Protein AF-0000000084525336 (afdb_homodimer)

pLDDT: mean 86.74, std 21.12, range [26.44, 98.94]

Organism: NCBI:txid1123501

Structure (mmCIF, N/CA/C/O backbone):
data_AF-0000000084525336-model_v1
#
loop_
_entity.id
_entity.type
_entity.pdbx_description
1 polymer 'Ribosomal silencing factor RsfS'
#
loop_
_atom_site.group_PDB
_atom_site.id
_atom_site.type_symbol
_atom_site.label_atom_id
_atom_site.label_alt_id
_atom_site.label_comp_id
_atom_site.label_asym_id
_atom_site.label_entity_id
_atom_site.label_seq_id
_atom_site.pdbx_PDB_ins_code
_atom_site.Cartn_x
_atom_site.Cartn_y
_atom_site.Cartn_z
_atom_site.occupancy
_atom_site.B_iso_or_equiv
_atom_site.auth_seq_id
_atom_site.auth_comp_id
_atom_site.auth_asym_id
_atom_site.auth_atom_id
_atom_site.pdbx_PDB_model_num
ATOM 1 N N . MET A 1 1 ? -24.375 -24.25 -10.594 1 32.41 1 MET A N 1
ATOM 2 C CA . MET A 1 1 ? -23.969 -23.406 -9.477 1 32.41 1 MET A CA 1
ATOM 3 C C . MET A 1 1 ? -22.453 -23.281 -9.391 1 32.41 1 MET A C 1
ATOM 5 O O . MET A 1 1 ? -21.766 -24.25 -9.055 1 32.41 1 MET A O 1
ATOM 9 N N . THR A 1 2 ? -21.875 -22.734 -10.32 1 38.91 2 THR A N 1
ATOM 10 C CA . THR A 1 2 ? -20.422 -22.812 -10.438 1 38.91 2 THR A CA 1
ATOM 11 C C . THR A 1 2 ? -19.766 -22.469 -9.109 1 38.91 2 THR A C 1
ATOM 13 O O . THR A 1 2 ? -19.953 -21.375 -8.57 1 38.91 2 THR A O 1
ATOM 16 N N . SER A 1 3 ? -19.703 -23.438 -8.289 1 44.72 3 SER A N 1
ATOM 17 C CA . SER A 1 3 ? -19.125 -23.359 -6.949 1 44.72 3 SER A CA 1
ATOM 18 C C . SER A 1 3 ? -17.766 -22.688 -6.965 1 44.72 3 SER A C 1
ATOM 20 O O . SER A 1 3 ? -16.812 -23.188 -7.586 1 44.72 3 SER A O 1
ATOM 22 N N . ARG A 1 4 ? -17.781 -21.469 -7.27 1 50.56 4 ARG A N 1
ATOM 23 C CA . ARG A 1 4 ? -16.469 -20.797 -7.215 1 50.56 4 ARG A CA 1
ATOM 24 C C . ARG A 1 4 ? -15.688 -21.234 -5.984 1 50.56 4 ARG A C 1
ATOM 26 O O . ARG A 1 4 ? -16.219 -21.25 -4.871 1 50.56 4 ARG A O 1
ATOM 33 N N . ALA A 1 5 ? -14.727 -22.203 -6.172 1 54.66 5 ALA A N 1
ATOM 34 C CA . ALA A 1 5 ? -13.875 -22.688 -5.09 1 54.66 5 ALA A CA 1
ATOM 35 C C . ALA A 1 5 ? -13.562 -21.562 -4.098 1 54.66 5 ALA A C 1
ATOM 37 O O . ALA A 1 5 ? -13.312 -20.422 -4.496 1 54.66 5 ALA A O 1
ATOM 38 N N . THR A 1 6 ? -14.102 -21.641 -2.871 1 81.12 6 THR A N 1
ATOM 39 C CA . THR A 1 6 ? -13.914 -20.703 -1.768 1 81.12 6 THR A CA 1
ATOM 40 C C . THR A 1 6 ? -12.508 -20.828 -1.186 1 81.12 6 THR A C 1
ATOM 42 O O . THR A 1 6 ? -11.992 -21.938 -1.046 1 81.12 6 THR A O 1
ATOM 45 N N . TYR A 1 7 ? -11.68 -19.953 -1.387 1 90.5 7 TYR A N 1
ATOM 46 C CA . TYR A 1 7 ? -10.367 -19.922 -0.752 1 90.5 7 TYR A CA 1
ATOM 47 C C . TYR A 1 7 ? -10.359 -19 0.456 1 90.5 7 TYR A C 1
ATOM 49 O O . TYR A 1 7 ? -11.188 -18.094 0.552 1 90.5 7 TYR A O 1
ATOM 57 N N . THR A 1 8 ? -9.461 -19.406 1.384 1 95.19 8 THR A N 1
ATOM 58 C CA . THR A 1 8 ? -9.25 -18.531 2.527 1 95.19 8 THR A CA 1
ATOM 59 C C . THR A 1 8 ? -8.125 -17.531 2.244 1 95.19 8 THR A C 1
ATOM 61 O O . THR A 1 8 ? -7.344 -17.719 1.313 1 95.19 8 THR A O 1
ATOM 64 N N . SER A 1 9 ? -8.086 -16.516 3.002 1 96.81 9 SER A N 1
ATOM 65 C CA . SER A 1 9 ? -7.004 -15.547 2.875 1 96.81 9 SER A CA 1
ATOM 66 C C . SER A 1 9 ? -5.645 -16.203 3.102 1 96.81 9 SER A C 1
ATOM 68 O O . SER A 1 9 ? -4.648 -15.805 2.494 1 96.81 9 SER A O 1
ATOM 70 N N . ASP A 1 10 ? -5.617 -17.234 3.939 1 98 10 ASP A N 1
ATOM 71 C CA . ASP A 1 10 ? -4.367 -17.953 4.184 1 98 10 ASP A CA 1
ATOM 72 C C . ASP A 1 10 ? -3.943 -18.75 2.951 1 98 10 ASP A C 1
ATOM 74 O O . ASP A 1 10 ? -2.752 -18.828 2.641 1 98 10 ASP A O 1
ATOM 78 N N . GLN A 1 11 ? -4.871 -19.359 2.365 1 97.56 11 GLN A N 1
ATOM 79 C CA . GLN A 1 11 ? -4.578 -20.078 1.125 1 97.56 11 GLN A CA 1
ATOM 80 C C . GLN A 1 11 ? -4.066 -19.109 0.051 1 97.56 11 GLN A C 1
ATOM 82 O O . GLN A 1 11 ? -3.111 -19.438 -0.665 1 97.56 11 GLN A O 1
ATOM 87 N N . LEU A 1 12 ? -4.734 -18 -0.043 1 97.44 12 LEU A N 1
ATOM 88 C CA . LEU A 1 12 ? -4.309 -16.969 -0.977 1 97.44 12 LEU A CA 1
ATOM 89 C C . LEU A 1 12 ? -2.889 -16.5 -0.661 1 97.44 12 LEU A C 1
ATOM 91 O O . LEU A 1 12 ? -2.064 -16.359 -1.565 1 97.44 12 LEU A O 1
ATOM 95 N N . LEU A 1 13 ? -2.596 -16.281 0.583 1 98.69 13 LEU A N 1
ATOM 96 C CA . LEU A 1 13 ? -1.263 -15.875 1.019 1 98.69 13 LEU A CA 1
ATOM 97 C C . LEU A 1 13 ? -0.219 -16.906 0.586 1 98.69 13 LEU A C 1
ATOM 99 O O . LEU A 1 13 ? 0.84 -16.531 0.07 1 98.69 13 LEU A O 1
ATOM 103 N N . GLN A 1 14 ? -0.555 -18.172 0.768 1 98.62 14 GLN A N 1
ATOM 104 C CA . GLN A 1 14 ? 0.397 -19.219 0.413 1 98.62 14 GLN A CA 1
ATOM 105 C C . GLN A 1 14 ? 0.704 -19.188 -1.082 1 98.62 14 GLN A C 1
ATOM 107 O O . GLN A 1 14 ? 1.856 -19.359 -1.486 1 98.62 14 GLN A O 1
ATOM 112 N N . ALA A 1 15 ? -0.318 -19 -1.848 1 98.5 15 ALA A N 1
ATOM 113 C CA . ALA A 1 15 ? -0.125 -18.906 -3.293 1 98.5 15 ALA A CA 1
ATOM 114 C C . ALA A 1 15 ? 0.737 -17.703 -3.666 1 98.5 15 ALA A C 1
ATOM 116 O O . ALA A 1 15 ? 1.591 -17.797 -4.551 1 98.5 15 ALA A O 1
ATOM 117 N N . ILE A 1 16 ? 0.516 -16.578 -3.043 1 98.88 16 ILE A N 1
ATOM 118 C CA . ILE A 1 16 ? 1.263 -15.352 -3.297 1 98.88 16 ILE A CA 1
ATOM 119 C C . ILE A 1 16 ? 2.73 -15.555 -2.924 1 98.88 16 ILE A C 1
ATOM 121 O O . ILE A 1 16 ? 3.627 -15.227 -3.705 1 98.88 16 ILE A O 1
ATOM 125 N N . LEU A 1 17 ? 2.986 -16.156 -1.749 1 98.88 17 LEU A N 1
ATOM 126 C CA . LEU A 1 17 ? 4.355 -16.391 -1.304 1 98.88 17 LEU A CA 1
ATOM 127 C C . LEU A 1 17 ? 5.078 -17.359 -2.242 1 98.88 17 LEU A C 1
ATOM 129 O O . LEU A 1 17 ? 6.258 -17.172 -2.543 1 98.88 17 LEU A O 1
ATOM 133 N N . ALA A 1 18 ? 4.344 -18.375 -2.684 1 98.88 18 ALA A N 1
ATOM 134 C CA . ALA A 1 18 ? 4.926 -19.312 -3.633 1 98.88 18 ALA A CA 1
ATOM 135 C C . ALA A 1 18 ? 5.301 -18.625 -4.938 1 98.88 18 ALA A C 1
ATOM 137 O O . ALA A 1 18 ? 6.371 -18.875 -5.496 1 98.88 18 ALA A O 1
ATOM 138 N N . SER A 1 19 ? 4.43 -17.734 -5.434 1 98.88 19 SER A N 1
ATOM 139 C CA . SER A 1 19 ? 4.691 -17 -6.664 1 98.88 19 SER A CA 1
ATOM 140 C C . SER A 1 19 ? 5.918 -16.094 -6.523 1 98.88 19 SER A C 1
ATOM 142 O O . SER A 1 19 ? 6.766 -16.047 -7.414 1 98.88 19 SER A O 1
ATOM 144 N N . LEU A 1 20 ? 6.039 -15.375 -5.422 1 98.94 20 LEU A N 1
ATOM 145 C CA . LEU A 1 20 ? 7.18 -14.5 -5.156 1 98.94 20 LEU A CA 1
ATOM 146 C C . LEU A 1 20 ? 8.477 -15.312 -5.102 1 98.94 20 LEU A C 1
ATOM 148 O O . LEU A 1 20 ? 9.5 -14.883 -5.633 1 98.94 20 LEU A O 1
ATOM 152 N N . ASP A 1 21 ? 8.422 -16.516 -4.488 1 98.81 21 ASP A N 1
ATOM 153 C CA . ASP A 1 21 ? 9.586 -17.391 -4.398 1 98.81 21 ASP A CA 1
ATOM 154 C C . ASP A 1 21 ? 10.016 -17.875 -5.785 1 98.81 21 ASP A C 1
ATOM 156 O O . ASP A 1 21 ? 11.195 -17.844 -6.121 1 98.81 21 ASP A O 1
ATOM 160 N N . ASP A 1 22 ? 9.047 -18.297 -6.535 1 98.69 22 ASP A N 1
ATOM 161 C CA . ASP A 1 22 ? 9.305 -18.766 -7.891 1 98.69 22 ASP A CA 1
ATOM 162 C C . ASP A 1 22 ? 10.031 -17.719 -8.719 1 98.69 22 ASP A C 1
ATOM 164 O O . ASP A 1 22 ? 10.859 -18.047 -9.57 1 98.69 22 ASP A O 1
ATOM 168 N N . ASP A 1 23 ? 9.727 -16.453 -8.469 1 98.69 23 ASP A N 1
ATOM 169 C CA . ASP A 1 23 ? 10.289 -15.375 -9.273 1 98.69 23 ASP A CA 1
ATOM 170 C C . ASP A 1 23 ? 11.469 -14.719 -8.562 1 98.69 23 ASP A C 1
ATOM 172 O O . ASP A 1 23 ? 11.922 -13.641 -8.953 1 98.69 23 ASP A O 1
ATOM 176 N N . LYS A 1 24 ? 11.938 -15.336 -7.438 1 98.75 24 LYS A N 1
ATOM 177 C CA . LYS A 1 24 ? 13.156 -14.992 -6.707 1 98.75 24 LYS A CA 1
ATOM 178 C C . LYS A 1 24 ? 13.062 -13.586 -6.125 1 98.75 24 LYS A C 1
ATOM 180 O O . LYS A 1 24 ? 14.047 -12.844 -6.125 1 98.75 24 LYS A O 1
ATOM 185 N N . ALA A 1 25 ? 11.828 -13.25 -5.746 1 98.88 25 ALA A N 1
ATOM 186 C CA . ALA A 1 25 ? 11.703 -12.008 -4.984 1 98.88 25 ALA A CA 1
ATOM 187 C C . ALA A 1 25 ? 12.539 -12.062 -3.705 1 98.88 25 ALA A C 1
ATOM 189 O O . ALA A 1 25 ? 12.758 -13.141 -3.15 1 98.88 25 ALA A O 1
ATOM 190 N N . GLU A 1 26 ? 13 -10.938 -3.221 1 98.62 26 GLU A N 1
ATOM 191 C CA . GLU A 1 26 ? 13.875 -10.875 -2.057 1 98.62 26 GLU A CA 1
ATOM 192 C C . GLU A 1 26 ? 13.203 -10.141 -0.898 1 98.62 26 GLU A C 1
ATOM 194 O O . GLU A 1 26 ? 12.227 -9.414 -1.098 1 98.62 26 GLU A O 1
ATOM 199 N N . ASP A 1 27 ? 13.734 -10.352 0.32 1 98.44 27 ASP A N 1
ATOM 200 C CA . ASP A 1 27 ? 13.336 -9.648 1.535 1 98.44 27 ASP A CA 1
ATOM 201 C C . ASP A 1 27 ? 11.82 -9.68 1.714 1 98.44 27 ASP A C 1
ATOM 203 O O . ASP A 1 27 ? 11.195 -8.641 1.92 1 98.44 27 ASP A O 1
ATOM 207 N N . VAL A 1 28 ? 11.25 -10.859 1.564 1 98.94 28 VAL A N 1
ATOM 208 C CA . VAL A 1 28 ? 9.797 -11.008 1.636 1 98.94 28 VAL A CA 1
ATOM 209 C C . VAL A 1 28 ? 9.344 -10.961 3.094 1 98.94 28 VAL A C 1
ATOM 211 O O . VAL A 1 28 ? 9.844 -11.719 3.928 1 98.94 28 VAL A O 1
ATOM 214 N N . VAL A 1 29 ? 8.43 -10.047 3.377 1 98.75 29 VAL A N 1
ATOM 215 C CA . VAL A 1 29 ? 7.863 -9.883 4.715 1 98.75 29 VAL A CA 1
ATOM 216 C C . VAL A 1 29 ? 6.344 -10.023 4.652 1 98.75 29 VAL A C 1
ATOM 218 O O . VAL A 1 29 ? 5.703 -9.508 3.736 1 98.75 29 VAL A O 1
ATOM 221 N N . GLN A 1 30 ? 5.789 -10.805 5.52 1 98.69 30 GLN A N 1
ATOM 222 C CA . GLN A 1 30 ? 4.34 -10.883 5.676 1 98.69 30 GLN A CA 1
ATOM 223 C C . GLN A 1 30 ? 3.885 -10.203 6.961 1 98.69 30 GLN A C 1
ATOM 225 O O . GLN A 1 30 ? 4.531 -10.336 8 1 98.69 30 GLN A O 1
ATOM 230 N N . ILE A 1 31 ? 2.92 -9.477 6.895 1 98.69 31 ILE A N 1
ATOM 231 C CA . ILE A 1 31 ? 2.359 -8.742 8.023 1 98.69 31 ILE A CA 1
ATOM 232 C C . ILE A 1 31 ? 0.921 -9.188 8.266 1 98.69 31 ILE A C 1
ATOM 234 O O . ILE A 1 31 ? 0.086 -9.141 7.363 1 98.69 31 ILE A O 1
ATOM 238 N N . ASP A 1 32 ? 0.612 -9.625 9.477 1 98.69 32 ASP A N 1
ATOM 239 C CA . ASP A 1 32 ? -0.735 -10.016 9.883 1 98.69 32 ASP A CA 1
ATOM 240 C C . ASP A 1 32 ? -1.572 -8.797 10.266 1 98.69 32 ASP A C 1
ATOM 242 O O . ASP A 1 32 ? -1.233 -8.07 11.203 1 98.69 32 ASP A O 1
ATOM 246 N N . LEU A 1 33 ? -2.658 -8.578 9.508 1 98.56 33 LEU A N 1
ATOM 247 C CA . LEU A 1 33 ? -3.498 -7.414 9.742 1 98.56 33 LEU A CA 1
ATOM 248 C C . LEU A 1 33 ? -4.789 -7.805 10.453 1 98.56 33 LEU A C 1
ATOM 250 O O . LEU A 1 33 ? -5.57 -6.938 10.852 1 98.56 33 LEU A O 1
ATOM 254 N N . ARG A 1 34 ? -5.047 -9.055 10.578 1 97.94 34 ARG A N 1
ATOM 255 C CA . ARG A 1 34 ? -6.289 -9.523 11.18 1 97.94 34 ARG A CA 1
ATOM 256 C C . ARG A 1 34 ? -6.469 -8.945 12.578 1 97.94 34 ARG A C 1
ATOM 258 O O . ARG A 1 34 ? -5.543 -8.984 13.398 1 97.94 34 ARG A O 1
ATOM 265 N N . GLY A 1 35 ? -7.625 -8.461 12.82 1 97 35 GLY A N 1
ATOM 266 C CA . GLY A 1 35 ? -7.922 -7.875 14.125 1 97 35 GLY A CA 1
ATOM 267 C C . GLY A 1 35 ? -7.316 -6.496 14.312 1 97 35 GLY A C 1
ATOM 268 O O . GLY A 1 35 ? -7.539 -5.848 15.336 1 97 35 GLY A O 1
ATOM 269 N N . ARG A 1 36 ? -6.504 -5.953 13.352 1 97.5 36 ARG A N 1
ATOM 270 C CA . ARG A 1 36 ? -5.828 -4.664 13.461 1 97.5 36 ARG A CA 1
ATOM 271 C C . ARG A 1 36 ? -6.426 -3.65 12.484 1 97.5 36 ARG A C 1
ATOM 273 O O . ARG A 1 36 ? -6.523 -2.463 12.797 1 97.5 36 ARG A O 1
ATOM 280 N N . SER A 1 37 ? -6.773 -4.094 11.344 1 97.5 37 SER A N 1
ATOM 281 C CA . SER A 1 37 ? -7.316 -3.24 10.289 1 97.5 37 SER A CA 1
ATOM 282 C C . SER A 1 37 ? -8.289 -4.012 9.398 1 97.5 37 SER A C 1
ATOM 284 O O . SER A 1 37 ? -8.133 -5.219 9.203 1 97.5 37 SER A O 1
ATOM 286 N N . ASP A 1 38 ? -9.203 -3.312 8.844 1 96.62 38 ASP A N 1
ATOM 287 C CA . ASP A 1 38 ? -10.156 -3.916 7.918 1 96.62 38 ASP A CA 1
ATOM 288 C C . ASP A 1 38 ? -9.617 -3.908 6.488 1 96.62 38 ASP A C 1
ATOM 290 O O . ASP A 1 38 ? -10.32 -4.273 5.547 1 96.62 38 ASP A O 1
ATOM 294 N N . MET A 1 39 ? -8.398 -3.498 6.238 1 97.12 39 MET A N 1
ATOM 295 C CA . MET A 1 39 ? -7.82 -3.355 4.906 1 97.12 39 MET A CA 1
ATOM 296 C C . MET A 1 39 ? -7.664 -4.715 4.23 1 97.12 39 MET A C 1
ATOM 298 O O . MET A 1 39 ? -7.77 -4.82 3.01 1 97.12 39 MET A O 1
ATOM 302 N N . GLY A 1 40 ? -7.5 -5.711 4.898 1 97.06 40 GLY A N 1
ATOM 303 C CA . GLY A 1 40 ? -7.273 -7.09 4.496 1 97.06 40 GLY A CA 1
ATOM 304 C C . GLY A 1 40 ? -6.715 -7.953 5.609 1 97.06 40 GLY A C 1
ATOM 305 O O . GLY A 1 40 ? -6.488 -7.469 6.723 1 97.06 40 GLY A O 1
ATOM 306 N N . ASP A 1 41 ? -6.508 -9.18 5.312 1 98.25 41 ASP A N 1
ATOM 307 C CA . ASP A 1 41 ? -6.016 -10.102 6.336 1 98.25 41 ASP A CA 1
ATOM 308 C C . ASP A 1 41 ? -4.492 -10.102 6.391 1 98.25 41 ASP A C 1
ATOM 310 O O . ASP A 1 41 ? -3.902 -10.312 7.453 1 98.25 41 ASP A O 1
ATOM 314 N N . TRP A 1 42 ? -3.859 -9.867 5.219 1 98.75 42 TRP A N 1
ATOM 315 C CA . TRP A 1 42 ? -2.404 -9.938 5.141 1 98.75 42 TRP A CA 1
ATOM 316 C C . TRP A 1 42 ? -1.854 -8.812 4.266 1 98.75 42 TRP A C 1
ATOM 318 O O . TRP A 1 42 ? -2.514 -8.375 3.322 1 98.75 42 TRP A O 1
ATOM 328 N N . MET A 1 43 ? -0.727 -8.383 4.574 1 98.88 43 MET A N 1
ATOM 329 C CA . MET A 1 43 ? 0.104 -7.574 3.684 1 98.88 43 MET A CA 1
ATOM 330 C C . MET A 1 43 ? 1.454 -8.242 3.445 1 98.88 43 MET A C 1
ATOM 332 O O . MET A 1 43 ? 2.055 -8.781 4.375 1 98.88 43 MET A O 1
ATOM 336 N N . VAL A 1 44 ? 1.851 -8.227 2.232 1 98.94 44 VAL A N 1
ATOM 337 C CA . VAL A 1 44 ? 3.137 -8.805 1.85 1 98.94 44 VAL A CA 1
ATOM 338 C C . VAL A 1 44 ? 4.004 -7.73 1.193 1 98.94 44 VAL A C 1
ATOM 340 O O . VAL A 1 44 ? 3.525 -6.953 0.365 1 98.94 44 VAL A O 1
ATOM 343 N N . ILE A 1 45 ? 5.238 -7.621 1.629 1 98.94 45 ILE A N 1
ATOM 344 C CA . ILE A 1 45 ? 6.207 -6.707 1.03 1 98.94 45 ILE A CA 1
ATOM 345 C C . ILE A 1 45 ? 7.41 -7.496 0.512 1 98.94 45 ILE A C 1
ATOM 347 O O . ILE A 1 45 ? 7.941 -8.359 1.212 1 98.94 45 ILE A O 1
ATOM 351 N N . ALA A 1 46 ? 7.754 -7.242 -0.685 1 98.94 46 ALA A N 1
ATOM 352 C CA . ALA A 1 46 ? 8.891 -7.918 -1.299 1 98.94 46 ALA A CA 1
ATOM 353 C C . ALA A 1 46 ? 9.711 -6.953 -2.154 1 98.94 46 ALA A C 1
ATOM 355 O O . ALA A 1 46 ? 9.234 -5.863 -2.494 1 98.94 46 ALA A O 1
ATOM 356 N N . SER A 1 47 ? 10.898 -7.34 -2.48 1 98.69 47 SER A N 1
ATOM 357 C CA . SER A 1 47 ? 11.742 -6.508 -3.334 1 98.69 47 SER A CA 1
ATOM 358 C C . SER A 1 47 ? 12.211 -7.277 -4.566 1 98.69 47 SER A C 1
ATOM 360 O O . SER A 1 47 ? 12.219 -8.508 -4.566 1 98.69 47 SER A O 1
ATOM 362 N N . GLY A 1 48 ? 12.375 -6.586 -5.602 1 98.5 48 GLY A N 1
ATOM 363 C CA . GLY A 1 48 ? 13.055 -7.059 -6.801 1 98.5 48 GLY A CA 1
ATOM 364 C C . GLY A 1 48 ? 14.336 -6.305 -7.102 1 98.5 48 GLY A C 1
ATOM 365 O O . GLY A 1 48 ? 14.547 -5.199 -6.59 1 98.5 48 GLY A O 1
ATOM 366 N N . ARG A 1 49 ? 15.102 -6.797 -8.016 1 97.38 49 ARG A N 1
ATOM 367 C CA . ARG A 1 49 ? 16.438 -6.25 -8.25 1 97.38 49 ARG A CA 1
ATOM 368 C C . ARG A 1 49 ? 16.469 -5.391 -9.508 1 97.38 49 ARG A C 1
ATOM 370 O O . ARG A 1 49 ? 17.453 -4.699 -9.766 1 97.38 49 ARG A O 1
ATOM 377 N N . SER A 1 50 ? 15.484 -5.508 -10.312 1 98 50 SER A N 1
ATOM 378 C CA . SER A 1 50 ? 15.406 -4.738 -11.555 1 98 50 SER A CA 1
ATOM 379 C C . SER A 1 50 ? 13.961 -4.43 -11.922 1 98 50 SER A C 1
ATOM 381 O O . SER A 1 50 ? 13.039 -5.117 -11.469 1 98 50 SER A O 1
ATOM 383 N N . THR A 1 51 ? 13.828 -3.385 -12.758 1 97.62 51 THR A N 1
ATOM 384 C CA . THR A 1 51 ? 12.508 -3.021 -13.266 1 97.62 51 THR A CA 1
ATOM 385 C C . THR A 1 51 ? 11.852 -4.207 -13.977 1 97.62 51 THR A C 1
ATOM 387 O O . THR A 1 51 ? 10.672 -4.48 -13.773 1 97.62 51 THR A O 1
ATOM 390 N N . ARG A 1 52 ? 12.656 -4.844 -14.75 1 97.5 52 ARG A N 1
ATOM 391 C CA . ARG A 1 52 ? 12.148 -5.996 -15.484 1 97.5 52 ARG A CA 1
ATOM 392 C C . ARG A 1 52 ? 11.672 -7.09 -14.539 1 97.5 52 ARG A C 1
ATOM 394 O O . ARG A 1 52 ? 10.602 -7.664 -14.734 1 97.5 52 ARG A O 1
ATOM 401 N N . GLN A 1 53 ? 12.477 -7.379 -13.578 1 98.38 53 GLN A N 1
ATOM 402 C CA . GLN A 1 53 ? 12.102 -8.43 -12.641 1 98.38 53 GLN A CA 1
ATOM 403 C C . GLN A 1 53 ? 10.852 -8.055 -11.852 1 98.38 53 GLN A C 1
ATOM 405 O O . GLN A 1 53 ? 9.969 -8.883 -11.641 1 98.38 53 GLN A O 1
ATOM 410 N N . VAL A 1 54 ? 10.758 -6.84 -11.359 1 98.56 54 VAL A N 1
ATOM 411 C CA . VAL A 1 54 ? 9.594 -6.379 -10.609 1 98.56 54 VAL A CA 1
ATOM 412 C C . VAL A 1 54 ? 8.344 -6.504 -11.469 1 98.56 54 VAL A C 1
ATOM 414 O O . VAL A 1 54 ? 7.301 -6.977 -11.008 1 98.56 54 VAL A O 1
ATOM 417 N N . ALA A 1 55 ? 8.438 -6.086 -12.75 1 98.31 55 ALA A N 1
ATOM 418 C CA . ALA A 1 55 ? 7.316 -6.219 -13.68 1 98.31 55 ALA A CA 1
ATOM 419 C C . ALA A 1 55 ? 6.914 -7.68 -13.844 1 98.31 55 ALA A C 1
ATOM 421 O O . ALA A 1 55 ? 5.723 -8.008 -13.82 1 98.31 55 ALA A O 1
ATOM 422 N N . ALA A 1 56 ? 7.875 -8.555 -14.016 1 98.44 56 ALA A N 1
ATOM 423 C CA . ALA A 1 56 ? 7.617 -9.984 -14.195 1 98.44 56 ALA A CA 1
ATOM 424 C C . ALA A 1 56 ? 6.961 -10.578 -12.953 1 98.44 56 ALA A C 1
ATOM 426 O O . ALA A 1 56 ? 6.016 -11.367 -13.062 1 98.44 56 ALA A O 1
ATOM 427 N N . ILE A 1 57 ? 7.484 -10.227 -11.773 1 98.75 57 ILE A N 1
ATOM 428 C CA . ILE A 1 57 ? 6.918 -10.688 -10.516 1 98.75 57 ILE A CA 1
ATOM 429 C C . ILE A 1 57 ? 5.438 -10.32 -10.445 1 98.75 57 ILE A C 1
ATOM 431 O O . ILE A 1 57 ? 4.59 -11.172 -10.172 1 98.75 57 ILE A O 1
ATOM 435 N N . ALA A 1 58 ? 5.164 -9.078 -10.719 1 98.69 58 ALA A N 1
ATOM 436 C CA . ALA A 1 58 ? 3.795 -8.57 -10.633 1 98.69 58 ALA A CA 1
ATOM 437 C C . ALA A 1 58 ? 2.885 -9.289 -11.625 1 98.69 58 ALA A C 1
ATOM 439 O O . ALA A 1 58 ? 1.793 -9.734 -11.273 1 98.69 58 ALA A O 1
ATOM 440 N N . GLU A 1 59 ? 3.297 -9.43 -12.836 1 98.25 59 GLU A N 1
ATOM 441 C CA . GLU A 1 59 ? 2.494 -10.016 -13.906 1 98.25 59 GLU A CA 1
ATOM 442 C C . GLU A 1 59 ? 2.244 -11.5 -13.656 1 98.25 59 GLU A C 1
ATOM 444 O O . GLU A 1 59 ? 1.112 -11.977 -13.781 1 98.25 59 GLU A O 1
ATOM 449 N N . LYS A 1 60 ? 3.254 -12.203 -13.305 1 98.62 60 LYS A N 1
ATOM 450 C CA . LYS A 1 60 ? 3.121 -13.633 -13.062 1 98.62 60 LYS A CA 1
ATOM 451 C C . LYS A 1 60 ? 2.25 -13.906 -11.844 1 98.62 60 LYS A C 1
ATOM 453 O O . LYS A 1 60 ? 1.469 -14.859 -11.828 1 98.62 60 LYS A O 1
ATOM 458 N N . LEU A 1 61 ? 2.449 -13.047 -10.836 1 98.69 61 LEU A N 1
ATOM 459 C CA . LEU A 1 61 ? 1.596 -13.18 -9.664 1 98.69 61 LEU A CA 1
ATOM 460 C C . LEU A 1 61 ? 0.13 -12.984 -10.031 1 98.69 61 LEU A C 1
ATOM 462 O O . LEU A 1 61 ? -0.721 -13.805 -9.68 1 98.69 61 LEU A O 1
ATOM 466 N N . ALA A 1 62 ? -0.151 -11.93 -10.719 1 97.31 62 ALA A N 1
ATOM 467 C CA . ALA A 1 62 ? -1.526 -11.648 -11.125 1 97.31 62 ALA A CA 1
ATOM 468 C C . ALA A 1 62 ? -2.094 -12.797 -11.961 1 97.31 62 ALA A C 1
ATOM 470 O O . ALA A 1 62 ? -3.238 -13.211 -11.758 1 97.31 62 ALA A O 1
ATOM 471 N N . ASP A 1 63 ? -1.312 -13.312 -12.891 1 97.44 63 ASP A N 1
ATOM 472 C CA . ASP A 1 63 ? -1.732 -14.422 -13.742 1 97.44 63 ASP A CA 1
ATOM 473 C C . ASP A 1 63 ? -2.021 -15.672 -12.914 1 97.44 63 ASP A C 1
ATOM 475 O O . ASP A 1 63 ? -3.008 -16.359 -13.156 1 97.44 63 ASP A O 1
ATOM 479 N N . ARG A 1 64 ? -1.21 -15.938 -11.984 1 97.56 64 ARG A N 1
ATOM 480 C CA . ARG A 1 64 ? -1.392 -17.094 -11.109 1 97.56 64 ARG A CA 1
ATOM 481 C C . ARG A 1 64 ? -2.686 -16.984 -10.312 1 97.56 64 ARG A C 1
ATOM 483 O O . ARG A 1 64 ? -3.428 -17.953 -10.18 1 97.56 64 ARG A O 1
ATOM 490 N N . LEU A 1 65 ? -2.908 -15.812 -9.727 1 96.44 65 LEU A N 1
ATOM 491 C CA . LEU A 1 65 ? -4.117 -15.594 -8.938 1 96.44 65 LEU A CA 1
ATOM 492 C C . LEU A 1 65 ? -5.367 -15.789 -9.797 1 96.44 65 LEU A C 1
ATOM 494 O O . LEU A 1 65 ? -6.355 -16.359 -9.336 1 96.44 65 LEU A O 1
ATOM 498 N N . LYS A 1 66 ? -5.316 -15.305 -10.992 1 94.38 66 LYS A N 1
ATOM 499 C CA . LYS A 1 66 ? -6.426 -15.484 -11.93 1 94.38 66 LYS A CA 1
ATOM 500 C C . LYS A 1 66 ? -6.648 -16.969 -12.242 1 94.38 66 LYS A C 1
ATOM 502 O O . LYS A 1 66 ? -7.781 -17.453 -12.211 1 94.38 66 LYS A O 1
ATOM 507 N N . GLN A 1 67 ? -5.602 -17.703 -12.508 1 94.94 67 GLN A N 1
ATOM 508 C CA . GLN A 1 67 ? -5.684 -19.109 -12.914 1 94.94 67 GLN A CA 1
ATOM 509 C C . GLN A 1 67 ? -6.113 -20 -11.75 1 94.94 67 GLN A C 1
ATOM 511 O O . GLN A 1 67 ? -6.957 -20.875 -11.914 1 94.94 67 GLN A O 1
ATOM 516 N N . GLU A 1 68 ? -5.543 -19.672 -10.641 1 94.81 68 GLU A N 1
ATOM 517 C CA . GLU A 1 68 ? -5.734 -20.594 -9.516 1 94.81 68 GLU A CA 1
ATOM 518 C C . GLU A 1 68 ? -6.992 -20.234 -8.727 1 94.81 68 GLU A C 1
ATOM 520 O O . GLU A 1 68 ? -7.637 -21.109 -8.156 1 94.81 68 GLU A O 1
ATOM 525 N N . PHE A 1 69 ? -7.289 -18.938 -8.695 1 93.56 69 PHE A N 1
ATOM 526 C CA . PHE A 1 69 ? -8.367 -18.531 -7.801 1 93.56 69 PHE A CA 1
ATOM 527 C C . PHE A 1 69 ? -9.453 -17.781 -8.57 1 93.56 69 PHE A C 1
ATOM 529 O O . PHE A 1 69 ? -10.461 -17.375 -7.988 1 93.56 69 PHE A O 1
ATOM 536 N N . GLY A 1 70 ? -9.273 -17.594 -9.875 1 91.56 70 GLY A N 1
ATOM 537 C CA . GLY A 1 70 ? -10.211 -16.781 -10.633 1 91.56 70 GLY A CA 1
ATOM 538 C C . GLY A 1 70 ? -10.234 -15.328 -10.188 1 91.56 70 GLY A C 1
ATOM 539 O O . GLY A 1 70 ? -11.234 -14.633 -10.391 1 91.56 70 GLY A O 1
ATOM 540 N N . LEU A 1 71 ? -9.195 -14.875 -9.547 1 93.31 71 LEU A N 1
ATOM 541 C CA . LEU A 1 71 ? -9.125 -13.547 -8.945 1 93.31 71 LEU A CA 1
ATOM 542 C C . LEU A 1 71 ? -8.391 -12.578 -9.852 1 93.31 71 LEU A C 1
ATOM 544 O O . LEU A 1 71 ? -7.281 -12.867 -10.312 1 93.31 71 LEU A O 1
ATOM 548 N N . VAL A 1 72 ? -9.047 -11.438 -10.117 1 93.19 72 VAL A N 1
ATOM 549 C CA . VAL A 1 72 ? -8.391 -10.344 -10.82 1 93.19 72 VAL A CA 1
ATOM 550 C C . VAL A 1 72 ? -7.961 -9.266 -9.828 1 93.19 72 VAL A C 1
ATOM 552 O O . VAL A 1 72 ? -8.805 -8.523 -9.32 1 93.19 72 VAL A O 1
ATOM 555 N N . ALA A 1 73 ? -6.719 -9.156 -9.617 1 94.31 73 ALA A N 1
ATOM 556 C CA . ALA A 1 73 ? -6.195 -8.203 -8.641 1 94.31 73 ALA A CA 1
ATOM 557 C C . ALA A 1 73 ? -6.105 -6.801 -9.242 1 94.31 73 ALA A C 1
ATOM 559 O O . ALA A 1 73 ? -5.812 -6.645 -10.43 1 94.31 73 ALA A O 1
ATOM 560 N N . LYS A 1 74 ? -6.398 -5.777 -8.469 1 92.75 74 LYS A N 1
ATOM 561 C CA . LYS A 1 74 ? -6.074 -4.41 -8.859 1 92.75 74 LYS A CA 1
ATOM 562 C C . LYS A 1 74 ? -4.57 -4.156 -8.766 1 92.75 74 LYS A C 1
ATOM 564 O O . LYS A 1 74 ? -3.922 -4.57 -7.801 1 92.75 74 LYS A O 1
ATOM 569 N N . MET A 1 75 ? -4.039 -3.447 -9.766 1 95.31 75 MET A N 1
ATOM 570 C CA . MET A 1 75 ? -2.596 -3.238 -9.797 1 95.31 75 MET A CA 1
ATOM 571 C C . MET A 1 75 ? -2.264 -1.772 -10.055 1 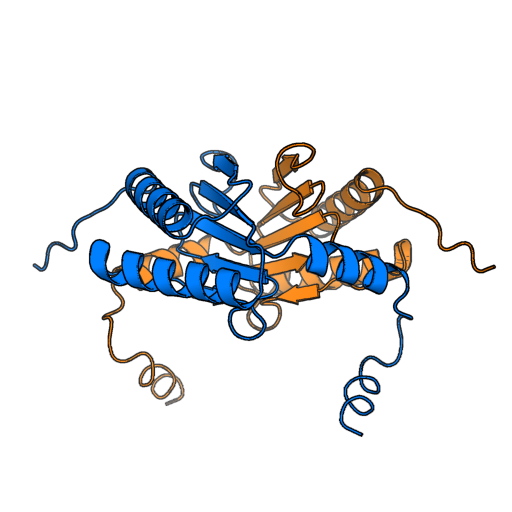95.31 75 MET A C 1
ATOM 573 O O . MET A 1 75 ? -2.834 -1.151 -10.953 1 95.31 75 MET A O 1
ATOM 577 N N . GLU A 1 76 ? -1.375 -1.245 -9.25 1 94.19 76 GLU A N 1
ATOM 578 C CA . GLU A 1 76 ? -0.881 0.119 -9.414 1 94.19 76 GLU A CA 1
ATOM 579 C C . GLU A 1 76 ? 0.63 0.137 -9.625 1 94.19 76 GLU A C 1
ATOM 581 O O . GLU A 1 76 ? 1.362 -0.612 -8.977 1 94.19 76 GLU A O 1
ATOM 586 N N . GLY A 1 77 ? 1.116 0.918 -10.617 1 93.38 77 GLY A N 1
ATOM 587 C CA . GLY A 1 77 ? 2.545 1.132 -10.781 1 93.38 77 GLY A CA 1
ATOM 588 C C . GLY A 1 77 ? 3.191 0.139 -11.727 1 93.38 77 GLY A C 1
ATOM 589 O O . GLY A 1 77 ? 4.414 0.109 -11.867 1 93.38 77 GLY A O 1
ATOM 590 N N . LYS A 1 78 ? 2.41 -0.615 -12.344 1 90.19 78 LYS A N 1
ATOM 591 C CA . LYS A 1 78 ? 2.928 -1.662 -13.219 1 90.19 78 LYS A CA 1
ATOM 592 C C . LYS A 1 78 ? 3.697 -1.064 -14.398 1 90.19 78 LYS A C 1
ATOM 594 O O . LYS A 1 78 ? 4.719 -1.608 -14.82 1 90.19 78 LYS A O 1
ATOM 599 N N . GLU A 1 79 ? 3.229 0.055 -14.875 1 88.75 79 GLU A N 1
ATOM 600 C CA . GLU A 1 79 ? 3.834 0.654 -16.062 1 88.75 79 GLU A CA 1
ATOM 601 C C . GLU A 1 79 ? 5.281 1.064 -15.797 1 88.75 79 GLU A C 1
ATOM 603 O O . GLU A 1 79 ? 6.168 0.781 -16.594 1 88.75 79 GLU A O 1
ATOM 608 N N . ALA A 1 80 ? 5.605 1.687 -14.695 1 89.69 80 ALA A N 1
ATOM 609 C CA . ALA A 1 80 ? 6.957 2.119 -14.344 1 89.69 80 ALA A CA 1
ATOM 610 C C . ALA A 1 80 ? 7.758 0.977 -13.727 1 89.69 80 ALA A C 1
ATOM 612 O O . ALA A 1 80 ? 8.945 0.809 -14.031 1 89.69 80 ALA A O 1
ATOM 613 N N . ALA A 1 81 ? 7.07 0.159 -12.961 1 94.19 81 ALA A N 1
ATOM 614 C CA . ALA A 1 81 ? 7.57 -1.052 -12.312 1 94.19 81 ALA A CA 1
ATOM 615 C C . ALA A 1 81 ? 8.742 -0.736 -11.383 1 94.19 81 ALA A C 1
ATOM 617 O O . ALA A 1 81 ? 9.656 -1.547 -11.234 1 94.19 81 ALA A O 1
ATOM 618 N N . ASP A 1 82 ? 8.859 0.494 -10.906 1 94.19 82 ASP A N 1
ATOM 619 C CA . ASP A 1 82 ? 9.734 0.833 -9.797 1 94.19 82 ASP A CA 1
ATOM 620 C C . ASP A 1 82 ? 9.109 0.438 -8.461 1 94.19 82 ASP A C 1
ATOM 622 O O . ASP A 1 82 ? 9.812 0.099 -7.508 1 94.19 82 ASP A O 1
ATOM 626 N N . TRP A 1 83 ? 7.91 0.512 -8.422 1 95.62 83 TRP A N 1
ATOM 627 C CA . TRP A 1 83 ? 7.039 0.08 -7.332 1 95.62 83 TRP A CA 1
ATOM 628 C C . TRP A 1 83 ? 5.684 -0.374 -7.867 1 95.62 83 TRP A C 1
ATOM 630 O O . TRP A 1 83 ? 5.082 0.303 -8.703 1 95.62 83 TRP A O 1
ATOM 640 N N . VAL A 1 84 ? 5.305 -1.569 -7.41 1 97.94 84 VAL A N 1
ATOM 641 C CA . VAL A 1 84 ? 4.016 -2.094 -7.84 1 97.94 84 VAL A CA 1
ATOM 642 C C . VAL A 1 84 ? 3.188 -2.496 -6.621 1 97.94 84 VAL A C 1
ATOM 644 O O . VAL A 1 84 ? 3.709 -3.104 -5.684 1 97.94 84 VAL A O 1
ATOM 647 N N . LEU A 1 85 ? 1.977 -2.062 -6.633 1 98 85 LEU A N 1
ATOM 648 C CA . LEU A 1 85 ? 0.989 -2.49 -5.648 1 98 85 LEU A CA 1
ATOM 649 C C . LEU A 1 85 ? -0.023 -3.445 -6.273 1 98 85 LEU A C 1
ATOM 651 O O . LEU A 1 85 ? -0.618 -3.135 -7.309 1 98 85 LEU A O 1
ATOM 655 N N . ILE A 1 86 ? -0.111 -4.633 -5.68 1 97.81 86 ILE A N 1
ATOM 656 C CA . ILE A 1 86 ? -1.101 -5.617 -6.105 1 97.81 86 ILE A CA 1
ATOM 657 C C . ILE A 1 86 ? -2.119 -5.84 -4.988 1 97.81 86 ILE A C 1
ATOM 659 O O . ILE A 1 86 ? -1.78 -6.359 -3.924 1 97.81 86 ILE A O 1
ATOM 663 N N . ASP A 1 87 ? -3.344 -5.512 -5.234 1 96.44 87 ASP A N 1
ATOM 664 C CA . ASP A 1 87 ? -4.391 -5.574 -4.219 1 96.44 87 ASP A CA 1
ATOM 665 C C . ASP A 1 87 ? -5.418 -6.652 -4.555 1 96.44 87 ASP A C 1
ATOM 667 O O . ASP A 1 87 ? -6.195 -6.504 -5.504 1 96.44 87 ASP A O 1
ATOM 671 N N . THR A 1 88 ? -5.508 -7.699 -3.729 1 95.69 88 THR A N 1
ATOM 672 C CA . THR A 1 88 ? -6.449 -8.797 -3.93 1 95.69 88 THR A CA 1
ATOM 673 C C . THR A 1 88 ? -7.668 -8.633 -3.023 1 95.69 88 THR A C 1
ATOM 675 O O . THR A 1 88 ? -8.578 -9.461 -3.047 1 95.69 88 THR A O 1
ATOM 678 N N . GLY A 1 89 ? -7.727 -7.625 -2.271 1 94.25 89 GLY A N 1
ATOM 679 C CA . GLY A 1 89 ? -8.742 -7.488 -1.241 1 94.25 89 GLY A CA 1
ATOM 680 C C . GLY A 1 89 ? -8.336 -8.102 0.084 1 94.25 89 GLY A C 1
ATOM 681 O O . GLY A 1 89 ? -8.078 -7.387 1.053 1 94.25 89 GLY A O 1
ATOM 682 N N . ASP A 1 90 ? -7.992 -9.414 0.066 1 95.56 90 ASP A N 1
ATOM 683 C CA . ASP A 1 90 ? -7.641 -10.156 1.272 1 95.56 90 ASP A CA 1
ATOM 684 C C . ASP A 1 90 ? -6.148 -10.031 1.574 1 95.56 90 ASP A C 1
ATOM 686 O O . ASP A 1 90 ? -5.734 -10.117 2.732 1 95.56 90 ASP A O 1
ATOM 690 N N . VAL A 1 91 ? -5.359 -9.898 0.568 1 98.19 91 VAL A N 1
ATOM 691 C CA . VAL A 1 91 ? -3.912 -9.75 0.684 1 98.19 91 VAL A CA 1
ATOM 692 C C . VAL A 1 91 ? -3.439 -8.586 -0.19 1 98.19 91 VAL A C 1
ATOM 694 O O . VAL A 1 91 ? -3.74 -8.539 -1.385 1 98.19 91 VAL A O 1
ATOM 697 N N . VAL A 1 92 ? -2.779 -7.613 0.41 1 98.62 92 VAL A N 1
ATOM 698 C CA . VAL A 1 92 ? -2.166 -6.516 -0.325 1 98.62 92 VAL A CA 1
ATOM 699 C C . VAL A 1 92 ? -0.666 -6.762 -0.468 1 98.62 92 VAL A C 1
ATOM 701 O O . VAL A 1 92 ? 0.018 -7.055 0.516 1 98.62 92 VAL A O 1
ATOM 704 N N . VAL A 1 93 ? -0.133 -6.656 -1.687 1 98.88 93 VAL A N 1
ATOM 705 C CA . VAL A 1 93 ? 1.265 -6.98 -1.956 1 98.88 93 VAL A CA 1
ATOM 706 C C . VAL A 1 93 ? 1.983 -5.746 -2.502 1 98.88 93 VAL A C 1
ATOM 708 O O . VAL A 1 93 ? 1.522 -5.125 -3.461 1 98.88 93 VAL A O 1
ATOM 711 N N . HIS A 1 94 ? 3.006 -5.355 -1.874 1 98.81 94 HIS A N 1
ATOM 712 C CA . HIS A 1 94 ? 3.947 -4.371 -2.4 1 98.81 94 HIS A CA 1
ATOM 713 C C . HIS A 1 94 ? 5.195 -5.047 -2.959 1 98.81 94 HIS A C 1
ATOM 715 O O . HIS A 1 94 ? 5.809 -5.883 -2.289 1 98.81 94 HIS A O 1
ATOM 721 N N . VAL A 1 95 ? 5.543 -4.719 -4.188 1 98.81 95 VAL A N 1
ATOM 722 C CA . VAL A 1 95 ? 6.824 -5.113 -4.762 1 98.81 95 VAL A CA 1
ATOM 723 C C . VAL A 1 95 ? 7.586 -3.871 -5.219 1 98.81 95 VAL A C 1
ATOM 725 O O . VAL A 1 95 ? 7.051 -3.039 -5.953 1 98.81 95 VAL A O 1
ATOM 728 N N . PHE A 1 96 ? 8.82 -3.713 -4.762 1 98.44 96 PHE A N 1
ATOM 729 C CA . PHE A 1 96 ? 9.531 -2.482 -5.098 1 98.44 96 PHE A CA 1
ATOM 730 C C . PHE A 1 96 ? 11.008 -2.756 -5.332 1 98.44 96 PHE A C 1
ATOM 732 O O . PHE A 1 96 ? 11.492 -3.857 -5.062 1 98.44 96 PHE A O 1
ATOM 739 N N . ARG A 1 97 ? 11.656 -1.755 -5.879 1 98.44 97 ARG A N 1
ATOM 740 C CA . ARG A 1 97 ? 13.109 -1.765 -6.012 1 98.44 97 ARG A CA 1
ATOM 741 C C . ARG A 1 97 ? 13.758 -0.883 -4.953 1 98.44 97 ARG A C 1
ATOM 743 O O . ARG A 1 97 ? 13.633 0.342 -4.996 1 98.44 97 ARG A O 1
ATOM 750 N N . PRO A 1 98 ? 14.547 -1.495 -4.113 1 97.38 98 PRO A N 1
ATOM 751 C CA . PRO A 1 98 ? 15.094 -0.718 -3 1 97.38 98 PRO A CA 1
ATOM 752 C C . PRO A 1 98 ? 15.969 0.443 -3.463 1 97.38 98 PRO A C 1
ATOM 754 O O . PRO A 1 98 ? 15.859 1.552 -2.932 1 97.38 98 PRO A O 1
ATOM 757 N N . GLU A 1 99 ? 16.781 0.236 -4.445 1 95.94 99 GLU A N 1
ATOM 758 C CA . GLU A 1 99 ? 17.703 1.275 -4.902 1 95.94 99 GLU A CA 1
ATOM 759 C C . GLU A 1 99 ? 16.938 2.461 -5.496 1 95.94 99 GLU A C 1
ATOM 761 O O . GLU A 1 99 ? 17.312 3.615 -5.27 1 95.94 99 GLU A O 1
ATOM 766 N N . VAL A 1 100 ? 15.992 2.223 -6.293 1 95.62 100 VAL A N 1
ATOM 767 C CA . VAL A 1 100 ? 15.188 3.27 -6.91 1 95.62 100 VAL A CA 1
ATOM 768 C C . VAL A 1 100 ? 14.414 4.027 -5.832 1 95.62 100 VAL A C 1
ATOM 770 O O . VAL A 1 100 ? 14.328 5.258 -5.875 1 95.62 100 VAL A O 1
ATOM 773 N N . ARG A 1 101 ? 13.898 3.352 -4.949 1 95 101 ARG A N 1
ATOM 774 C CA . ARG A 1 101 ? 13.141 3.965 -3.857 1 95 101 ARG A CA 1
ATOM 775 C C . ARG A 1 101 ? 14.023 4.906 -3.045 1 95 101 ARG A C 1
ATOM 777 O O . ARG A 1 101 ? 13.602 6.008 -2.688 1 95 101 ARG A O 1
ATOM 784 N N . GLU A 1 102 ? 15.18 4.441 -2.74 1 93.25 102 GLU A N 1
ATOM 785 C CA . GLU A 1 102 ? 16.125 5.277 -2 1 93.25 102 GLU A CA 1
ATOM 786 C C . GLU A 1 102 ? 16.406 6.574 -2.75 1 93.25 102 GLU A C 1
ATOM 788 O O . GLU A 1 102 ? 16.5 7.645 -2.141 1 93.25 102 GLU A O 1
ATOM 793 N N . PHE A 1 103 ? 16.609 6.457 -4.047 1 92.19 103 PHE A N 1
ATOM 794 C CA . PHE A 1 103 ? 16.859 7.629 -4.879 1 92.19 103 PHE A CA 1
ATOM 795 C C . PHE A 1 103 ? 15.68 8.586 -4.832 1 92.19 103 PHE A C 1
ATOM 797 O O . PHE A 1 103 ? 15.852 9.789 -4.633 1 92.19 103 PHE A O 1
ATOM 804 N N . TYR A 1 104 ? 14.5 8.102 -4.977 1 90.25 104 TYR A N 1
ATOM 805 C CA . TYR A 1 104 ? 13.297 8.93 -4.957 1 90.25 104 TYR A CA 1
ATOM 806 C C . TYR A 1 104 ? 13.102 9.578 -3.592 1 90.25 104 TYR A C 1
ATOM 808 O O . TYR A 1 104 ? 12.648 10.719 -3.502 1 90.25 104 TYR A O 1
ATOM 816 N N . GLN A 1 105 ? 13.367 8.867 -2.572 1 86.94 105 GLN A N 1
ATOM 817 C CA . GLN A 1 105 ? 13.258 9.414 -1.224 1 86.94 105 GLN A CA 1
ATOM 818 C C . GLN A 1 105 ? 14.148 10.641 -1.055 1 86.94 105 GLN A C 1
ATOM 820 O O . GLN A 1 105 ? 13.727 11.641 -0.468 1 86.94 105 GLN A O 1
ATOM 825 N N . LEU A 1 106 ? 15.289 10.547 -1.553 1 83.69 106 LEU A N 1
ATOM 826 C CA . LEU A 1 106 ? 16.234 11.648 -1.47 1 83.69 106 LEU A CA 1
ATOM 827 C C . LEU A 1 106 ? 15.766 12.836 -2.303 1 83.69 106 LEU A C 1
ATOM 829 O O . LEU A 1 106 ? 15.859 13.984 -1.865 1 83.69 106 LEU A O 1
ATOM 833 N N . GLU A 1 107 ? 15.227 12.602 -3.391 1 82 107 GLU A N 1
ATOM 834 C CA . GLU A 1 107 ? 14.758 13.656 -4.289 1 82 107 GLU A CA 1
ATOM 835 C C . GLU A 1 107 ? 13.562 14.398 -3.695 1 82 107 GLU A C 1
ATOM 837 O O . GLU A 1 107 ? 13.438 15.609 -3.859 1 82 107 GLU A O 1
ATOM 842 N N . LYS A 1 108 ? 12.672 13.719 -3.082 1 78.88 108 LYS A N 1
ATOM 843 C CA . LYS A 1 108 ? 11.492 14.312 -2.465 1 78.88 108 LYS A CA 1
ATOM 844 C C . LYS A 1 108 ? 11.883 15.305 -1.376 1 78.88 108 LYS A C 1
ATOM 846 O O . LYS A 1 108 ? 11.164 16.266 -1.122 1 78.88 108 LYS A O 1
ATOM 851 N N . MET A 1 109 ? 12.914 15.039 -0.76 1 69.56 109 MET A N 1
ATOM 852 C CA . MET A 1 109 ? 13.391 15.906 0.315 1 69.56 109 MET A CA 1
ATOM 853 C C . MET A 1 109 ? 13.922 17.219 -0.243 1 69.56 109 MET A C 1
ATOM 855 O O . MET A 1 109 ? 13.828 18.266 0.414 1 69.56 109 MET A O 1
ATOM 859 N N . TRP A 1 110 ? 14.469 1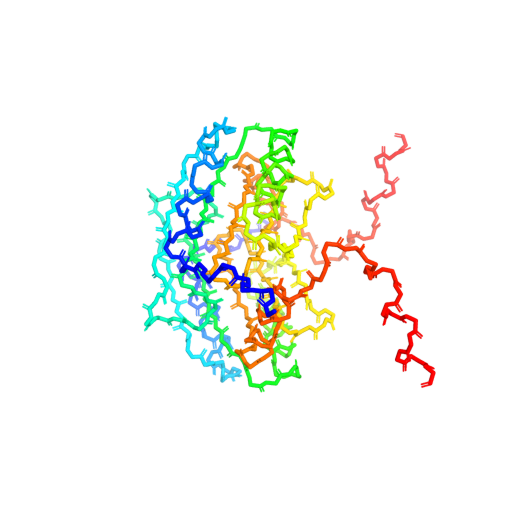7.203 -1.53 1 66 110 TRP A N 1
ATOM 860 C CA . TRP A 1 110 ? 15.109 18.375 -2.109 1 66 110 TRP A CA 1
ATOM 861 C C . TRP A 1 110 ? 14.18 19.062 -3.105 1 66 110 TRP A C 1
ATOM 863 O O . TRP A 1 110 ? 14.508 20.125 -3.633 1 66 110 TRP A O 1
ATOM 873 N N . ALA A 1 111 ? 13.055 18.359 -3.455 1 58.56 111 ALA A N 1
ATOM 874 C CA . ALA A 1 111 ? 12.227 18.922 -4.52 1 58.56 111 ALA A CA 1
ATOM 875 C C . ALA A 1 111 ? 11.625 20.266 -4.098 1 58.56 111 ALA A C 1
ATOM 877 O O . ALA A 1 111 ? 11.031 20.375 -3.021 1 58.56 111 ALA A O 1
ATOM 878 N N . PRO A 1 112 ? 12.039 21.312 -4.699 1 52.34 112 PRO A N 1
ATOM 879 C CA . PRO A 1 112 ? 11.383 22.609 -4.465 1 52.34 112 PRO A CA 1
ATOM 880 C C . PRO A 1 112 ? 9.867 22.547 -4.648 1 52.34 112 PRO A C 1
ATOM 882 O O . PRO A 1 112 ? 9.367 21.688 -5.379 1 52.34 112 PRO A O 1
ATOM 885 N N . ALA A 1 113 ? 8.906 22.969 -3.602 1 45.81 113 ALA A N 1
ATOM 886 C CA . ALA A 1 113 ? 7.461 23.047 -3.783 1 45.81 113 ALA A CA 1
ATOM 887 C C . ALA A 1 113 ? 7.102 23.312 -5.242 1 45.81 113 ALA A C 1
ATOM 889 O O . ALA A 1 113 ? 5.922 23.406 -5.594 1 45.81 113 ALA A O 1
ATOM 890 N N . ALA A 1 114 ? 7.762 24.047 -6.121 1 41.5 114 ALA A N 1
ATOM 891 C CA . ALA A 1 114 ? 7.312 24.734 -7.328 1 41.5 114 ALA A CA 1
ATOM 892 C C . ALA A 1 114 ? 6.891 23.734 -8.406 1 41.5 114 ALA A C 1
ATOM 894 O O . ALA A 1 114 ? 5.73 23.719 -8.82 1 41.5 114 ALA A O 1
ATOM 895 N N . THR A 1 115 ? 7.707 23.594 -9.742 1 40.34 115 THR A N 1
ATOM 896 C CA . THR A 1 115 ? 7.562 23.453 -11.188 1 40.34 115 THR A CA 1
ATOM 897 C C . THR A 1 115 ? 7.527 21.969 -11.578 1 40.34 115 THR A C 1
ATOM 899 O O . THR A 1 115 ? 8.57 21.344 -11.75 1 40.34 115 THR A O 1
ATOM 902 N N . THR A 1 116 ? 6.996 21.156 -11.023 1 39.22 116 THR A N 1
ATOM 903 C CA . THR A 1 116 ? 6.988 19.797 -11.516 1 39.22 116 THR A CA 1
ATOM 904 C C . THR A 1 116 ? 6.57 19.734 -12.984 1 39.22 116 THR A C 1
ATOM 906 O O . THR A 1 116 ? 6.402 18.656 -13.555 1 39.22 116 THR A O 1
ATOM 909 N N . ALA A 1 117 ? 5.973 20.688 -13.586 1 35.47 117 ALA A N 1
ATOM 910 C CA . ALA A 1 117 ? 5.672 20.766 -15.016 1 35.47 117 ALA A CA 1
ATOM 911 C C . ALA A 1 117 ? 6.949 20.719 -15.844 1 35.47 117 ALA A C 1
ATOM 913 O O . ALA A 1 117 ? 6.953 20.203 -16.969 1 35.47 117 ALA A O 1
ATOM 914 N N . GLU A 1 118 ? 8.023 21.359 -15.594 1 32.47 118 GLU A N 1
ATOM 915 C CA . GLU A 1 118 ? 9.117 21.594 -16.531 1 32.47 118 GLU A CA 1
ATOM 916 C C . GLU A 1 118 ? 10.016 20.359 -16.656 1 32.47 118 GLU A C 1
ATOM 918 O O . GLU A 1 118 ? 10.695 20.172 -17.672 1 32.47 118 GLU A O 1
ATOM 923 N N . ALA A 1 119 ? 10.281 19.547 -15.695 1 38.72 119 ALA A N 1
ATOM 924 C CA . ALA A 1 119 ? 11.289 18.5 -15.891 1 38.72 119 ALA A CA 1
ATOM 925 C C . ALA A 1 119 ? 10.797 17.453 -16.891 1 38.72 119 ALA A C 1
ATOM 927 O O . ALA A 1 119 ? 11.539 16.531 -17.234 1 38.72 119 ALA A O 1
ATOM 928 N N . ARG A 1 120 ? 9.57 17.156 -17.047 1 34.31 120 ARG A N 1
ATOM 929 C CA . ARG A 1 120 ? 9.25 16.219 -18.141 1 34.31 120 ARG A CA 1
ATOM 930 C C . ARG A 1 120 ? 9.695 16.781 -19.484 1 34.31 120 ARG A C 1
ATOM 932 O O . ARG A 1 120 ? 9.562 16.125 -20.516 1 34.31 120 ARG A O 1
ATOM 939 N N . ALA A 1 121 ? 9.812 18.078 -19.625 1 34.75 121 ALA A N 1
ATOM 940 C CA . ALA A 1 121 ? 10.148 18.562 -20.953 1 34.75 121 ALA A CA 1
ATOM 941 C C . ALA A 1 121 ? 11.602 18.266 -21.297 1 34.75 121 ALA A C 1
ATOM 943 O O . ALA A 1 121 ? 11.953 18.125 -22.469 1 34.75 121 ALA A O 1
ATOM 944 N N . ALA A 1 122 ? 12.617 18.438 -20.422 1 38.06 122 ALA A N 1
ATOM 945 C CA . ALA A 1 122 ? 13.984 18.516 -20.922 1 38.06 122 ALA A CA 1
ATOM 946 C C . ALA A 1 122 ? 14.531 17.125 -21.25 1 38.06 122 ALA A C 1
ATOM 948 O O . ALA A 1 122 ? 15.602 17 -21.844 1 38.06 122 ALA A O 1
ATOM 949 N N . LYS A 1 123 ? 14.164 16.016 -20.625 1 35.56 123 LYS A N 1
ATOM 950 C CA . LYS A 1 123 ? 14.914 14.82 -21 1 35.56 123 LYS A CA 1
ATOM 951 C C . LYS A 1 123 ? 14.641 14.43 -22.438 1 35.56 123 LYS A C 1
ATOM 953 O O . LYS A 1 123 ? 15.344 13.594 -23.016 1 35.56 123 LYS A O 1
ATOM 958 N N . PHE A 1 124 ? 13.5 14.836 -23.016 1 31.05 124 PHE A N 1
ATOM 959 C CA . PHE A 1 124 ? 13.438 14.398 -24.406 1 31.05 124 PHE A CA 1
ATOM 960 C C . PHE A 1 124 ? 14.18 15.375 -25.312 1 31.05 124 PHE A C 1
ATOM 962 O O . PHE A 1 124 ? 14.117 15.25 -26.531 1 31.05 124 PHE A O 1
ATOM 969 N N . ARG A 1 125 ? 14.953 16.25 -24.781 1 27.59 125 ARG A N 1
ATOM 970 C CA . ARG A 1 125 ? 15.742 16.844 -25.844 1 27.59 125 ARG A CA 1
ATOM 971 C C . ARG A 1 125 ? 17.078 16.141 -26 1 27.59 125 ARG A C 1
ATOM 973 O O . ARG A 1 125 ? 17.688 15.711 -25 1 27.59 125 ARG A O 1
ATOM 980 N N . MET B 1 1 ? 23.234 28.016 3.104 1 33.28 1 MET B N 1
ATOM 981 C CA . MET B 1 1 ? 23.219 26.562 3.238 1 33.28 1 MET B CA 1
ATOM 982 C C . MET B 1 1 ? 21.844 26.078 3.719 1 33.28 1 MET B C 1
ATOM 984 O O . MET B 1 1 ? 21.484 26.297 4.875 1 33.28 1 MET B O 1
ATOM 988 N N . THR B 1 2 ? 20.828 26.312 3.006 1 39.62 2 THR B N 1
ATOM 989 C CA . THR B 1 2 ? 19.469 26.125 3.506 1 39.62 2 THR B CA 1
ATOM 990 C C . THR B 1 2 ? 19.344 24.797 4.242 1 39.62 2 THR B C 1
ATOM 992 O O . THR B 1 2 ? 19.547 23.734 3.652 1 39.62 2 THR B O 1
ATOM 995 N N . SER B 1 3 ? 19.734 24.812 5.445 1 44.88 3 SER B N 1
ATOM 996 C CA . SER B 1 3 ? 19.719 23.719 6.395 1 44.88 3 SER B CA 1
ATOM 997 C C . SER B 1 3 ? 18.375 23 6.398 1 44.88 3 SER B C 1
ATOM 999 O O . SER B 1 3 ? 17.359 23.594 6.777 1 44.88 3 SER B O 1
ATOM 1001 N N . ARG B 1 4 ? 17.984 22.422 5.312 1 50.91 4 ARG B N 1
ATOM 1002 C CA . ARG B 1 4 ? 16.703 21.719 5.348 1 50.91 4 ARG B CA 1
ATOM 1003 C C . ARG B 1 4 ? 16.578 20.906 6.629 1 50.91 4 ARG B C 1
ATOM 1005 O O . ARG B 1 4 ? 17.5 20.172 7.012 1 50.91 4 ARG B O 1
ATOM 1012 N N . ALA B 1 5 ? 15.852 21.406 7.574 1 56.31 5 ALA B N 1
ATOM 1013 C CA . ALA B 1 5 ? 15.586 20.719 8.844 1 56.31 5 ALA B CA 1
ATOM 1014 C C . ALA B 1 5 ? 15.445 19.219 8.641 1 56.31 5 ALA B C 1
ATOM 1016 O O . ALA B 1 5 ? 14.836 18.766 7.672 1 56.31 5 ALA B O 1
ATOM 1017 N N . THR B 1 6 ? 16.484 18.484 9.07 1 80.75 6 THR B N 1
ATOM 1018 C CA . THR B 1 6 ? 16.531 17.016 9.016 1 80.75 6 THR B CA 1
ATOM 1019 C C . THR B 1 6 ? 15.523 16.406 9.984 1 80.75 6 THR B C 1
ATOM 1021 O O . THR B 1 6 ? 15.32 16.922 11.086 1 80.75 6 THR B O 1
ATOM 1024 N N . TYR B 1 7 ? 14.484 15.891 9.57 1 90.5 7 TYR B N 1
ATOM 1025 C CA . TYR B 1 7 ? 13.555 15.156 10.406 1 90.5 7 TYR B CA 1
ATOM 1026 C C . TYR B 1 7 ? 13.836 13.656 10.359 1 90.5 7 TYR B C 1
ATOM 1028 O O . TYR B 1 7 ? 14.445 13.164 9.398 1 90.5 7 TYR B O 1
ATOM 1036 N N . THR B 1 8 ? 13.484 13.055 11.516 1 95.19 8 THR B N 1
ATOM 1037 C CA . THR B 1 8 ? 13.57 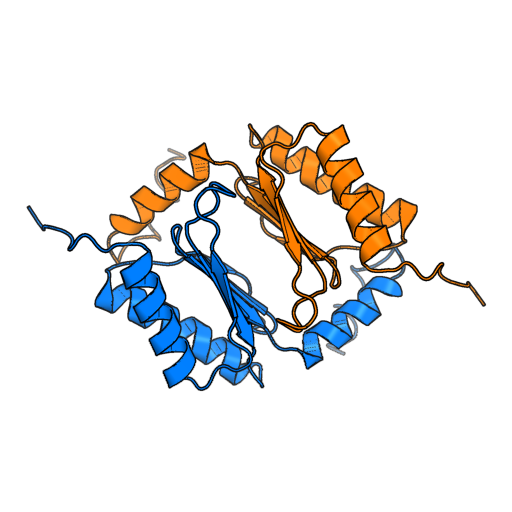11.594 11.547 1 95.19 8 THR B CA 1
ATOM 1038 C C . THR B 1 8 ? 12.258 10.969 11.086 1 95.19 8 THR B C 1
ATOM 1040 O O . THR B 1 8 ? 11.219 11.641 11.047 1 95.19 8 THR B O 1
ATOM 1043 N N . SER B 1 9 ? 12.328 9.75 10.742 1 96.75 9 SER B N 1
ATOM 1044 C CA . SER B 1 9 ? 11.117 9.023 10.367 1 96.75 9 SER B CA 1
ATOM 1045 C C . SER B 1 9 ? 10.109 9.008 11.508 1 96.75 9 SER B C 1
ATOM 1047 O O . SER B 1 9 ? 8.898 9.016 11.273 1 96.75 9 SER B O 1
ATOM 1049 N N . ASP B 1 10 ? 10.594 9.031 12.742 1 97.94 10 ASP B N 1
ATOM 1050 C CA . ASP B 1 10 ? 9.703 9.062 13.898 1 97.94 10 ASP B CA 1
ATOM 1051 C C . ASP B 1 10 ? 8.992 10.406 14.008 1 97.94 10 ASP B C 1
ATOM 1053 O O . ASP B 1 10 ? 7.812 10.461 14.367 1 97.94 10 ASP B O 1
ATOM 1057 N N . GLN B 1 11 ? 9.711 11.406 13.797 1 97.5 11 GLN B N 1
ATOM 1058 C CA . GLN B 1 11 ? 9.102 12.727 13.789 1 97.5 11 GLN B CA 1
ATOM 1059 C C . GLN B 1 11 ? 8.039 12.836 12.695 1 97.5 11 GLN B C 1
ATOM 1061 O O . GLN B 1 11 ? 6.961 13.391 12.93 1 97.5 11 GLN B O 1
ATOM 1066 N N . LEU B 1 12 ? 8.398 12.336 11.539 1 97.38 12 LEU B N 1
ATOM 1067 C CA . LEU B 1 12 ? 7.445 12.305 10.438 1 97.38 12 LEU B CA 1
ATOM 1068 C C . LEU B 1 12 ? 6.203 11.5 10.805 1 97.38 12 LEU B C 1
ATOM 1070 O O . LEU B 1 12 ? 5.078 11.93 10.531 1 97.38 12 LEU B O 1
ATOM 1074 N N . LEU B 1 13 ? 6.383 10.359 11.406 1 98.69 13 LEU B N 1
ATOM 1075 C CA . LEU B 1 13 ? 5.277 9.523 11.859 1 98.69 13 LEU B CA 1
ATOM 1076 C C . LEU B 1 13 ? 4.363 10.297 12.805 1 98.69 13 LEU B C 1
ATOM 1078 O O . LEU B 1 13 ? 3.139 10.25 12.672 1 98.69 13 LEU B O 1
ATOM 1082 N N . GLN B 1 14 ? 4.98 11.023 13.727 1 98.62 14 GLN B N 1
ATOM 1083 C CA . GLN B 1 14 ? 4.188 11.766 14.703 1 98.62 14 GLN B CA 1
ATOM 1084 C C . GLN B 1 14 ? 3.324 12.82 14.016 1 98.62 14 GLN B C 1
ATOM 1086 O O . GLN B 1 14 ? 2.16 13.008 14.375 1 98.62 14 GLN B O 1
ATOM 1091 N N . ALA B 1 15 ? 3.904 13.469 13.055 1 98.44 15 ALA B N 1
ATOM 1092 C CA . ALA B 1 15 ? 3.15 14.469 12.305 1 98.44 15 ALA B CA 1
ATOM 1093 C C . ALA B 1 15 ? 1.998 13.828 11.531 1 98.44 15 ALA B C 1
ATOM 1095 O O . ALA B 1 15 ? 0.901 14.383 11.469 1 98.44 15 ALA B O 1
ATOM 1096 N N . ILE B 1 16 ? 2.217 12.68 10.93 1 98.88 16 ILE B N 1
ATOM 1097 C CA . ILE B 1 16 ? 1.21 11.961 10.164 1 98.88 16 ILE B CA 1
ATOM 1098 C C . ILE B 1 16 ? 0.073 11.523 11.086 1 98.88 16 ILE B C 1
ATOM 1100 O O . ILE B 1 16 ? -1.102 11.734 10.773 1 98.88 16 ILE B O 1
ATOM 1104 N N . LEU B 1 17 ? 0.413 10.977 12.258 1 98.94 17 LEU B N 1
ATOM 1105 C CA . LEU B 1 17 ? -0.601 10.523 13.203 1 98.94 17 LEU B CA 1
ATOM 1106 C C . LEU B 1 17 ? -1.43 11.695 13.711 1 98.94 17 LEU B C 1
ATOM 1108 O O . LEU B 1 17 ? -2.646 11.578 13.875 1 98.94 17 LEU B O 1
ATOM 1112 N N . ALA B 1 18 ? -0.739 12.812 13.961 1 98.88 18 ALA B N 1
ATOM 1113 C CA . ALA B 1 18 ? -1.451 14.016 14.398 1 98.88 18 ALA B CA 1
ATOM 1114 C C . ALA B 1 18 ? -2.436 14.484 13.336 1 98.88 18 ALA B C 1
ATOM 1116 O O . ALA B 1 18 ? -3.568 14.859 13.648 1 98.88 18 ALA B O 1
ATOM 1117 N N . SER B 1 19 ? -2.02 14.461 12.055 1 98.88 19 SER B N 1
ATOM 1118 C CA . SER B 1 19 ? -2.881 14.875 10.953 1 98.88 19 SER B CA 1
ATOM 1119 C C . SER B 1 19 ? -4.098 13.969 10.836 1 98.88 19 SER B C 1
ATOM 1121 O O . SER B 1 19 ? -5.223 14.445 10.656 1 98.88 19 SER B O 1
ATOM 1123 N N . LEU B 1 20 ? -3.914 12.656 10.922 1 98.94 20 LEU B N 1
ATOM 1124 C CA . LEU B 1 20 ? -5.004 11.688 10.852 1 98.94 20 LEU B CA 1
A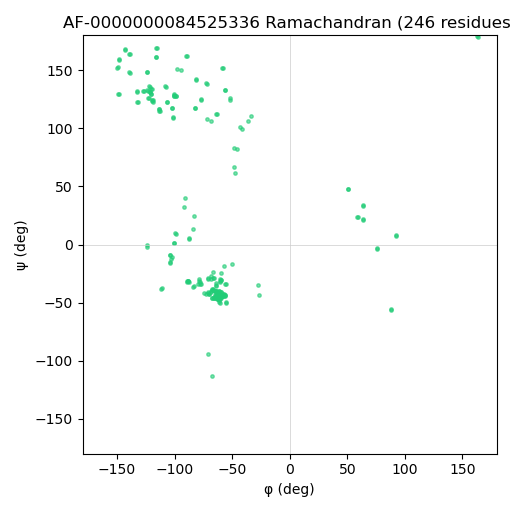TOM 1125 C C . LEU B 1 20 ? -5.992 11.906 11.992 1 98.94 20 LEU B C 1
ATOM 1127 O O . LEU B 1 20 ? -7.207 11.836 11.789 1 98.94 20 LEU B O 1
ATOM 1131 N N . ASP B 1 21 ? -5.469 12.219 13.211 1 98.81 21 ASP B N 1
ATOM 1132 C CA . ASP B 1 21 ? -6.316 12.477 14.367 1 98.81 21 ASP B CA 1
ATOM 1133 C C . ASP B 1 21 ? -7.152 13.742 14.164 1 98.81 21 ASP B C 1
ATOM 1135 O O . ASP B 1 21 ? -8.359 13.734 14.414 1 98.81 21 ASP B O 1
ATOM 1139 N N . ASP B 1 22 ? -6.492 14.758 13.703 1 98.69 22 ASP B N 1
ATOM 1140 C CA . ASP B 1 22 ? -7.168 16.031 13.453 1 98.69 22 ASP B CA 1
ATOM 1141 C C . ASP B 1 22 ? -8.344 15.844 12.492 1 98.69 22 ASP B C 1
ATOM 1143 O O . ASP B 1 22 ? -9.359 16.531 12.617 1 98.69 22 ASP B O 1
ATOM 1147 N N . ASP B 1 23 ? -8.211 14.922 11.555 1 98.69 23 ASP B N 1
ATOM 1148 C CA . ASP B 1 23 ? -9.234 14.734 10.523 1 98.69 23 ASP B CA 1
ATOM 1149 C C . ASP B 1 23 ? -10.148 13.562 10.875 1 98.69 23 ASP B C 1
ATOM 1151 O O . ASP B 1 23 ? -10.922 13.102 10.031 1 98.69 23 ASP B O 1
ATOM 1155 N N . LYS B 1 24 ? -10.008 13.016 12.117 1 98.75 24 LYS B N 1
ATOM 1156 C CA . LYS B 1 24 ? -10.891 12.016 12.711 1 98.75 24 LYS B CA 1
ATOM 1157 C C . LYS B 1 24 ? -10.852 10.711 11.922 1 98.75 24 LYS B C 1
ATOM 1159 O O . LYS B 1 24 ? -11.883 10.062 11.742 1 98.75 24 LYS B O 1
ATOM 1164 N N . ALA B 1 25 ? -9.664 10.453 11.383 1 98.88 25 ALA B N 1
ATOM 1165 C CA . ALA B 1 25 ? -9.492 9.117 10.805 1 98.88 25 ALA B CA 1
ATOM 1166 C C . ALA B 1 25 ? -9.734 8.031 11.852 1 98.88 25 ALA B C 1
ATOM 1168 O O . ALA B 1 25 ? -9.516 8.25 13.047 1 98.88 25 ALA B O 1
ATOM 1169 N N . GLU B 1 26 ? -10.164 6.875 11.438 1 98.62 26 GLU B N 1
ATOM 1170 C CA . GLU B 1 26 ? -10.516 5.793 12.352 1 98.62 26 GLU B CA 1
ATOM 1171 C C . GLU B 1 26 ? -9.602 4.586 12.156 1 98.62 26 GLU B C 1
ATOM 1173 O O . GLU B 1 26 ? -8.938 4.469 11.133 1 98.62 26 GLU B O 1
ATOM 1178 N N . ASP B 1 27 ? -9.57 3.703 13.172 1 98.44 27 ASP B N 1
ATOM 1179 C CA . ASP B 1 27 ? -8.875 2.422 13.141 1 98.44 27 ASP B CA 1
ATOM 1180 C C . ASP B 1 27 ? -7.43 2.592 12.664 1 98.44 27 ASP B C 1
ATOM 1182 O O . ASP B 1 27 ? -6.984 1.894 11.758 1 98.44 27 ASP B O 1
ATOM 1186 N N . VAL B 1 28 ? -6.75 3.559 13.242 1 98.94 28 VAL B N 1
ATOM 1187 C CA . VAL B 1 28 ? -5.387 3.871 12.82 1 98.94 28 VAL B CA 1
ATOM 1188 C C . VAL B 1 28 ? -4.422 2.832 13.391 1 98.94 28 VAL B C 1
ATOM 1190 O O . VAL B 1 28 ? -4.402 2.586 14.594 1 98.94 28 VAL B O 1
ATOM 1193 N N . VAL B 1 29 ? -3.656 2.223 12.492 1 98.75 29 VAL B N 1
ATOM 1194 C CA . VAL B 1 29 ? -2.658 1.224 12.859 1 98.75 29 VAL B CA 1
ATOM 1195 C C . VAL B 1 29 ? -1.286 1.651 12.336 1 98.75 29 VAL B C 1
ATOM 1197 O O . VAL B 1 29 ? -1.165 2.139 11.211 1 98.75 29 VAL B O 1
ATOM 1200 N N . GLN B 1 30 ? -0.301 1.58 13.164 1 98.69 30 GLN B N 1
ATOM 1201 C CA . GLN B 1 30 ? 1.079 1.793 12.742 1 98.69 30 GLN B CA 1
ATOM 1202 C C . GLN B 1 30 ? 1.861 0.483 12.734 1 98.69 30 GLN B C 1
ATOM 1204 O O . GLN B 1 30 ? 1.707 -0.342 13.641 1 98.69 30 GLN B O 1
ATOM 1209 N N . ILE B 1 31 ? 2.58 0.267 11.781 1 98.69 31 ILE B N 1
ATOM 1210 C CA . ILE B 1 31 ? 3.383 -0.938 11.602 1 98.69 31 ILE B CA 1
ATOM 1211 C C . ILE B 1 31 ? 4.859 -0.565 11.508 1 98.69 31 ILE B C 1
ATOM 1213 O O . ILE B 1 31 ? 5.25 0.245 10.664 1 98.69 31 ILE B O 1
ATOM 1217 N N . ASP B 1 32 ? 5.691 -1.144 12.367 1 98.69 32 ASP B N 1
ATOM 1218 C CA . ASP B 1 32 ? 7.137 -0.938 12.352 1 98.69 32 ASP B CA 1
ATOM 1219 C C . ASP B 1 32 ? 7.809 -1.836 11.312 1 98.69 32 ASP B C 1
ATOM 1221 O O . ASP B 1 32 ? 7.73 -3.062 11.398 1 98.69 32 ASP B O 1
ATOM 1225 N N . LEU B 1 33 ? 8.445 -1.197 10.32 1 98.56 33 LEU B N 1
ATOM 1226 C CA . LEU B 1 33 ? 9.07 -1.95 9.242 1 98.56 33 LEU B CA 1
ATOM 1227 C C . LEU B 1 33 ? 10.586 -1.995 9.406 1 98.56 33 LEU B C 1
ATOM 1229 O O . LEU B 1 33 ? 11.273 -2.686 8.656 1 98.56 33 LEU B O 1
ATOM 1233 N N . ARG B 1 34 ? 11.109 -1.258 10.32 1 97.94 34 ARG B N 1
ATOM 1234 C CA . ARG B 1 34 ? 12.555 -1.183 10.508 1 97.94 34 ARG B CA 1
ATOM 1235 C C . ARG B 1 34 ? 13.148 -2.566 10.742 1 97.94 34 ARG B C 1
ATOM 1237 O O . ARG B 1 34 ? 12.641 -3.336 11.562 1 97.94 34 ARG B O 1
ATOM 1244 N N . GLY B 1 35 ? 14.195 -2.834 10.055 1 97 35 GLY B N 1
ATOM 1245 C CA . GLY B 1 35 ? 14.852 -4.125 10.188 1 97 35 GLY B CA 1
ATOM 1246 C C . GLY B 1 35 ? 14.109 -5.246 9.484 1 97 35 GLY B C 1
ATOM 1247 O O . GLY B 1 35 ? 14.586 -6.383 9.453 1 97 35 GLY B O 1
ATOM 1248 N N . ARG B 1 36 ? 12.906 -5.012 8.867 1 97.5 36 ARG B N 1
ATOM 1249 C CA . ARG B 1 36 ? 12.086 -6.031 8.211 1 97.5 36 ARG B CA 1
ATOM 1250 C C . ARG B 1 36 ? 12.055 -5.816 6.703 1 97.5 36 ARG B C 1
ATOM 1252 O O . ARG B 1 36 ? 12.039 -6.777 5.934 1 97.5 36 ARG B O 1
ATOM 1259 N N . SER B 1 37 ? 12.008 -4.613 6.309 1 97.5 37 SER B N 1
ATOM 1260 C CA . SER B 1 37 ? 11.922 -4.254 4.895 1 97.5 37 SER B CA 1
ATOM 1261 C C . SER B 1 37 ? 12.602 -2.912 4.625 1 97.5 37 SER B C 1
ATOM 1263 O O . SER B 1 37 ? 12.609 -2.031 5.488 1 97.5 37 SER B O 1
ATOM 1265 N N . ASP B 1 38 ? 13.07 -2.756 3.449 1 96.69 38 ASP B N 1
ATOM 1266 C CA . ASP B 1 38 ? 13.68 -1.495 3.039 1 96.69 38 ASP B CA 1
ATOM 1267 C C . ASP B 1 38 ? 12.633 -0.529 2.492 1 96.69 38 ASP B C 1
ATOM 1269 O O . ASP B 1 38 ? 12.977 0.547 1.997 1 96.69 38 ASP B O 1
ATOM 1273 N N . MET B 1 39 ? 11.359 -0.837 2.512 1 97.12 39 MET B N 1
ATOM 1274 C CA . MET B 1 39 ? 10.289 -0.035 1.927 1 97.12 39 MET B CA 1
ATOM 1275 C C . MET B 1 39 ? 10.148 1.3 2.65 1 97.12 39 MET B C 1
ATOM 1277 O O . MET B 1 39 ? 9.805 2.311 2.039 1 97.12 39 MET B O 1
ATOM 1281 N N . GLY B 1 40 ? 10.445 1.395 3.822 1 97.12 40 GLY B N 1
ATOM 1282 C CA . GLY B 1 40 ? 10.352 2.523 4.734 1 97.12 40 GLY B CA 1
ATOM 1283 C C . GLY B 1 40 ? 10.445 2.119 6.195 1 97.12 40 GLY B C 1
ATOM 1284 O O . GLY B 1 40 ? 10.57 0.933 6.508 1 97.12 40 GLY B O 1
ATOM 1285 N N . ASP B 1 41 ? 10.391 3.074 7.055 1 98.25 41 ASP B N 1
ATOM 1286 C CA . ASP B 1 41 ? 10.523 2.785 8.484 1 98.25 41 ASP B CA 1
ATOM 1287 C C . ASP B 1 41 ? 9.172 2.453 9.102 1 98.25 41 ASP B C 1
ATOM 1289 O O . ASP B 1 41 ? 9.094 1.679 10.055 1 98.25 41 ASP B O 1
ATOM 1293 N N . TRP B 1 42 ? 8.109 3.074 8.562 1 98.75 42 TRP B N 1
ATOM 1294 C CA . TRP B 1 42 ? 6.777 2.902 9.141 1 98.75 42 TRP B CA 1
ATOM 1295 C C . TRP B 1 42 ? 5.727 2.75 8.047 1 98.75 42 TRP B C 1
ATOM 1297 O O . TRP B 1 42 ? 5.867 3.311 6.953 1 98.75 42 TRP B O 1
ATOM 1307 N N . MET B 1 43 ? 4.742 2.018 8.312 1 98.88 43 MET B N 1
ATOM 1308 C CA . MET B 1 43 ? 3.492 2.02 7.555 1 98.88 43 MET B CA 1
ATOM 1309 C C . MET B 1 43 ? 2.311 2.359 8.453 1 98.88 43 MET B C 1
ATOM 1311 O O . MET B 1 43 ? 2.232 1.887 9.594 1 98.88 43 MET B O 1
ATOM 1315 N N . VAL B 1 44 ? 1.477 3.193 7.961 1 98.94 44 VAL B N 1
ATOM 1316 C CA . VAL B 1 44 ? 0.279 3.598 8.695 1 98.94 44 VAL B CA 1
ATOM 1317 C C . VAL B 1 44 ? -0.965 3.25 7.875 1 98.94 44 VAL B C 1
ATOM 1319 O O . VAL B 1 44 ? -1.003 3.477 6.664 1 98.94 44 VAL B O 1
ATOM 1322 N N . ILE B 1 45 ? -1.929 2.611 8.5 1 98.94 45 ILE B N 1
ATOM 1323 C CA . ILE B 1 45 ? -3.207 2.303 7.867 1 98.94 45 ILE B CA 1
ATOM 1324 C C . ILE B 1 45 ? -4.34 2.957 8.656 1 98.94 45 ILE B C 1
ATOM 1326 O O . ILE B 1 45 ? -4.383 2.871 9.883 1 98.94 45 ILE B O 1
ATOM 1330 N N . ALA B 1 46 ? -5.156 3.645 7.969 1 98.94 46 ALA B N 1
ATOM 1331 C CA . ALA B 1 46 ? -6.293 4.312 8.594 1 98.94 46 ALA B CA 1
ATOM 1332 C C . ALA B 1 46 ? -7.547 4.191 7.734 1 98.94 46 ALA B C 1
ATOM 1334 O O . ALA B 1 46 ? -7.461 3.861 6.547 1 98.94 46 ALA B O 1
ATOM 1335 N N . SER B 1 47 ? -8.672 4.445 8.312 1 98.69 47 SER B N 1
ATOM 1336 C CA . SER B 1 47 ? -9.922 4.402 7.566 1 98.69 47 SER B CA 1
ATOM 1337 C C . SER B 1 47 ? -10.672 5.727 7.668 1 98.69 47 SER B C 1
ATOM 1339 O O . SER B 1 47 ? -10.445 6.5 8.602 1 98.69 47 SER B O 1
ATOM 1341 N N . GLY B 1 48 ? -11.375 6.039 6.66 1 98.5 48 GLY B N 1
ATOM 1342 C CA . GLY B 1 48 ? -12.359 7.117 6.641 1 98.5 48 GLY B CA 1
ATOM 1343 C C . GLY B 1 48 ? -13.773 6.625 6.422 1 98.5 48 GLY B C 1
ATOM 1344 O O . GLY B 1 48 ? -13.984 5.508 5.945 1 98.5 48 GLY B O 1
ATOM 1345 N N . ARG B 1 49 ? -14.727 7.48 6.602 1 97.38 49 ARG B N 1
ATOM 1346 C CA . ARG B 1 49 ? -16.125 7.062 6.594 1 97.38 49 ARG B CA 1
ATOM 1347 C C . ARG B 1 49 ? -16.812 7.461 5.289 1 97.38 49 ARG B C 1
ATOM 1349 O O . ARG B 1 49 ? -17.938 7.039 5.02 1 97.38 49 ARG B O 1
ATOM 1356 N N . SER B 1 50 ? -16.219 8.328 4.566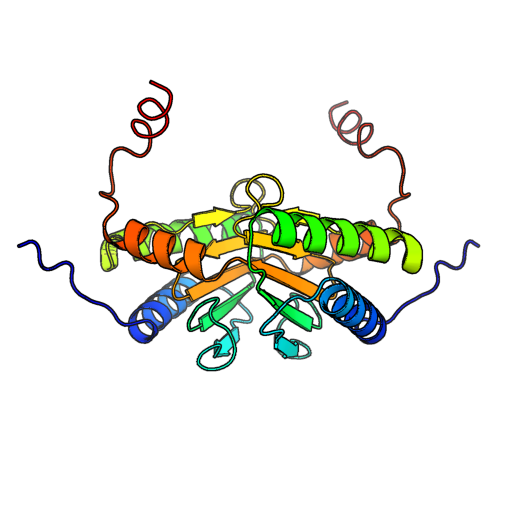 1 97.94 50 SER B N 1
ATOM 1357 C CA . SER B 1 50 ? -16.766 8.781 3.295 1 97.94 50 SER B CA 1
ATOM 1358 C C . SER B 1 50 ? -15.672 9.141 2.305 1 97.94 50 SER B C 1
ATOM 1360 O O . SER B 1 50 ? -14.531 9.406 2.701 1 97.94 50 SER B O 1
ATOM 1362 N N . THR B 1 51 ? -16.078 9.141 1.014 1 97.56 51 THR B N 1
ATOM 1363 C CA . THR B 1 51 ? -15.156 9.547 -0.04 1 97.56 51 THR B CA 1
ATOM 1364 C C . THR B 1 51 ? -14.617 10.953 0.22 1 97.56 51 THR B C 1
ATOM 1366 O O . THR B 1 51 ? -13.414 11.195 0.069 1 97.56 51 THR B O 1
ATOM 1369 N N . ARG B 1 52 ? -15.508 11.789 0.611 1 97.44 52 ARG B N 1
ATOM 1370 C CA . ARG B 1 52 ? -15.125 13.164 0.892 1 97.44 52 ARG B CA 1
ATOM 1371 C C . ARG B 1 52 ? -14.109 13.234 2.031 1 97.44 52 ARG B C 1
ATOM 1373 O O . ARG B 1 52 ? -13.109 13.945 1.941 1 97.44 52 ARG B O 1
ATOM 1380 N N . GLN B 1 53 ? -14.414 12.531 3.064 1 98.38 53 GLN B N 1
ATOM 1381 C CA . GLN B 1 53 ? -13.508 12.562 4.211 1 98.38 53 GLN B CA 1
ATOM 1382 C C . GLN B 1 53 ? -12.148 11.969 3.852 1 98.38 53 GLN B C 1
ATOM 1384 O O . GLN B 1 53 ? -11.109 12.5 4.246 1 98.38 53 GLN B O 1
ATOM 1389 N N . VAL B 1 54 ? -12.117 10.844 3.166 1 98.56 54 VAL B N 1
ATOM 1390 C CA . VAL B 1 54 ? -10.867 10.211 2.766 1 98.56 54 VAL B CA 1
ATOM 1391 C C . VAL B 1 54 ? -10.047 11.18 1.913 1 98.56 54 VAL B C 1
ATOM 1393 O O . VAL B 1 54 ? -8.836 11.32 2.113 1 98.56 54 VAL B O 1
ATOM 1396 N N . ALA B 1 55 ? -10.711 11.867 0.957 1 98.31 55 ALA B N 1
ATOM 1397 C CA . ALA B 1 55 ? -10.031 12.859 0.128 1 98.31 55 ALA B CA 1
ATOM 1398 C C . ALA B 1 55 ? -9.453 13.984 0.982 1 98.31 55 ALA B C 1
ATOM 1400 O O . ALA B 1 55 ? -8.305 14.398 0.776 1 98.31 55 ALA B O 1
ATOM 1401 N N . ALA B 1 56 ? -10.211 14.477 1.935 1 98.44 56 ALA B N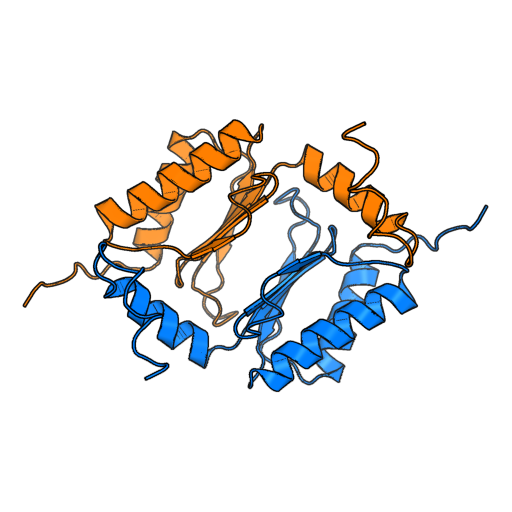 1
ATOM 1402 C CA . ALA B 1 56 ? -9.773 15.562 2.811 1 98.44 56 ALA B CA 1
ATOM 1403 C C . ALA B 1 56 ? -8.586 15.133 3.666 1 98.44 56 ALA B C 1
ATOM 1405 O O . ALA B 1 56 ? -7.629 15.891 3.832 1 98.44 56 ALA B O 1
ATOM 1406 N N . ILE B 1 57 ? -8.672 13.914 4.234 1 98.75 57 ILE B N 1
ATOM 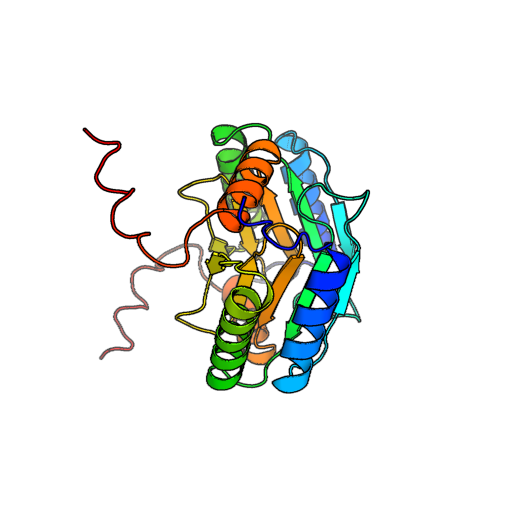1407 C CA . ILE B 1 57 ? -7.586 13.367 5.031 1 98.75 57 ILE B CA 1
ATOM 1408 C C . ILE B 1 57 ? -6.297 13.367 4.211 1 98.75 57 ILE B C 1
ATOM 1410 O O . ILE B 1 57 ? -5.262 13.859 4.668 1 98.75 57 ILE B O 1
ATOM 1414 N N . ALA B 1 58 ? -6.398 12.844 3.018 1 98.69 58 ALA B N 1
ATOM 1415 C CA . ALA B 1 58 ? -5.23 12.727 2.152 1 98.69 58 ALA B CA 1
ATOM 1416 C C . ALA B 1 58 ? -4.66 14.094 1.804 1 98.69 58 ALA B C 1
ATOM 1418 O O . ALA B 1 58 ? -3.453 14.32 1.906 1 98.69 58 ALA B O 1
ATOM 1419 N N . GLU B 1 59 ? -5.473 15.023 1.432 1 98.25 59 GLU B N 1
ATOM 1420 C CA . GLU B 1 59 ? -5.051 16.344 0.995 1 98.25 59 GLU B CA 1
ATOM 1421 C C . GLU B 1 59 ? -4.441 17.141 2.148 1 98.25 59 GLU B C 1
ATOM 1423 O O . GLU B 1 59 ? -3.381 17.75 1.998 1 98.25 59 GLU B O 1
ATOM 1428 N N . LYS B 1 60 ? -5.09 17.125 3.252 1 98.62 60 LYS B N 1
ATOM 1429 C CA . LYS B 1 60 ? -4.602 17.875 4.406 1 98.62 60 LYS B CA 1
ATOM 1430 C C . LYS B 1 60 ? -3.287 17.297 4.922 1 98.62 60 LYS B C 1
ATOM 1432 O O . LYS B 1 60 ? -2.396 18.031 5.34 1 98.62 60 LYS B O 1
ATOM 1437 N N . LEU B 1 61 ? -3.23 15.953 4.883 1 98.69 61 LEU B N 1
ATOM 1438 C CA . LEU B 1 61 ? -1.978 15.32 5.277 1 98.69 61 LEU B CA 1
ATOM 1439 C C . LEU B 1 61 ? -0.838 15.75 4.359 1 98.69 61 LEU B C 1
ATOM 1441 O O . LEU B 1 61 ? 0.221 16.172 4.832 1 98.69 61 LEU B O 1
ATOM 1445 N N . ALA B 1 62 ? -1.061 15.664 3.104 1 97.38 62 ALA B N 1
ATOM 1446 C CA . ALA B 1 62 ? -0.033 16.062 2.145 1 97.38 62 ALA B CA 1
ATOM 1447 C C . ALA B 1 62 ? 0.374 17.516 2.34 1 97.38 62 ALA B C 1
ATOM 1449 O O . ALA B 1 62 ? 1.562 17.844 2.311 1 97.38 62 ALA B O 1
ATOM 1450 N N . ASP B 1 63 ? -0.597 18.391 2.533 1 97.44 63 ASP B N 1
ATOM 1451 C CA . ASP B 1 63 ? -0.339 19.812 2.752 1 97.44 63 ASP B CA 1
ATOM 1452 C C . ASP B 1 63 ? 0.482 20.031 4.023 1 97.44 63 ASP B C 1
ATOM 1454 O O . ASP B 1 63 ? 1.41 20.844 4.035 1 97.44 63 ASP B O 1
ATOM 1458 N N . ARG B 1 64 ? 0.168 19.344 5.023 1 97.56 64 ARG B N 1
ATOM 1459 C CA . ARG B 1 64 ? 0.891 19.453 6.285 1 97.56 64 ARG B CA 1
ATOM 1460 C C . ARG B 1 64 ? 2.346 19.031 6.125 1 97.56 64 ARG B C 1
ATOM 1462 O O . ARG B 1 64 ? 3.252 19.703 6.637 1 97.56 64 ARG B O 1
ATOM 1469 N N . LEU B 1 65 ? 2.557 17.891 5.469 1 96.44 65 LEU B N 1
ATOM 1470 C CA . LEU B 1 65 ? 3.91 17.391 5.254 1 96.44 65 LEU B CA 1
ATOM 1471 C C . LEU B 1 65 ? 4.738 18.406 4.457 1 96.44 65 LEU B C 1
ATOM 1473 O O . LEU B 1 65 ? 5.918 18.609 4.746 1 96.44 65 LEU B O 1
ATOM 1477 N N . LYS B 1 66 ? 4.129 18.984 3.486 1 94.44 66 LYS B N 1
ATOM 1478 C CA . LYS B 1 66 ? 4.797 20.016 2.691 1 94.44 66 LYS B CA 1
ATOM 1479 C C . LYS B 1 66 ? 5.16 21.219 3.549 1 94.44 66 LYS B C 1
ATOM 1481 O O . LYS B 1 66 ? 6.285 21.719 3.484 1 94.44 66 LYS B O 1
ATOM 1486 N N . GLN B 1 67 ? 4.258 21.703 4.383 1 94.88 67 GLN B N 1
ATOM 1487 C CA . GLN B 1 67 ? 4.445 22.906 5.188 1 94.88 67 GLN B CA 1
ATOM 1488 C C . GLN B 1 67 ? 5.453 22.672 6.309 1 94.88 67 GLN B C 1
ATOM 1490 O O . GLN B 1 67 ? 6.316 23.516 6.559 1 94.88 67 GLN B O 1
ATOM 1495 N N . GLU B 1 68 ? 5.312 21.516 6.871 1 94.75 68 GLU B N 1
ATOM 1496 C CA . GLU B 1 68 ? 6.098 21.297 8.086 1 94.75 68 GLU B CA 1
ATOM 1497 C C . GLU B 1 68 ? 7.469 20.719 7.754 1 94.75 68 GLU B C 1
ATOM 1499 O O . GLU B 1 68 ? 8.438 20.969 8.477 1 94.75 68 GLU B O 1
ATOM 1504 N N . PHE B 1 69 ? 7.504 19.938 6.676 1 93.5 69 PHE B N 1
ATOM 1505 C CA . PHE B 1 69 ? 8.742 19.203 6.422 1 93.5 69 PHE B CA 1
ATOM 1506 C C . PHE B 1 69 ? 9.273 19.516 5.027 1 93.5 69 PHE B C 1
ATOM 1508 O O . PHE B 1 69 ? 10.336 19.031 4.637 1 93.5 69 PHE B O 1
ATOM 1515 N N . GLY B 1 70 ? 8.578 20.328 4.258 1 91.56 70 GLY B N 1
ATOM 1516 C CA . GLY B 1 70 ? 8.969 20.578 2.875 1 91.56 70 GLY B CA 1
ATOM 1517 C C . GLY B 1 70 ? 8.891 19.328 2.01 1 91.56 70 GLY B C 1
ATOM 1518 O O . GLY B 1 70 ? 9.586 19.234 0.998 1 91.56 70 GLY B O 1
ATOM 1519 N N . LEU B 1 71 ? 8.109 18.359 2.41 1 93.44 71 LEU B N 1
ATOM 1520 C CA . LEU B 1 71 ? 8.031 17.062 1.758 1 93.44 71 LEU B CA 1
ATOM 1521 C C . LEU B 1 71 ? 6.824 16.984 0.826 1 93.44 71 LEU B C 1
ATOM 1523 O O . LEU B 1 71 ? 5.699 17.297 1.23 1 93.44 71 LEU B O 1
ATOM 1527 N N . VAL B 1 72 ? 7.105 16.594 -0.431 1 93.38 72 VAL B N 1
ATOM 1528 C CA . VAL B 1 72 ? 6.027 16.328 -1.372 1 93.38 72 VAL B CA 1
ATOM 1529 C C . VAL B 1 72 ? 5.824 14.812 -1.492 1 93.38 72 VAL B C 1
ATOM 1531 O O . VAL B 1 72 ? 6.637 14.117 -2.107 1 93.38 72 VAL B O 1
ATOM 1534 N N . ALA B 1 73 ? 4.762 14.344 -0.979 1 94.44 73 ALA B N 1
ATOM 1535 C CA . ALA B 1 73 ? 4.484 12.914 -0.974 1 94.44 73 ALA B CA 1
ATOM 1536 C C . ALA B 1 73 ? 3.9 12.461 -2.309 1 94.44 73 ALA B C 1
ATOM 1538 O O . ALA B 1 73 ? 3.139 13.195 -2.939 1 94.44 73 ALA B O 1
ATOM 1539 N N . LYS B 1 74 ? 4.281 11.289 -2.785 1 92.75 74 LYS B N 1
ATOM 1540 C CA . LYS B 1 74 ? 3.576 10.656 -3.895 1 92.75 74 LYS B CA 1
ATOM 1541 C C . LYS B 1 74 ? 2.211 10.141 -3.451 1 92.75 74 LYS B C 1
ATOM 1543 O O . LYS B 1 74 ? 2.082 9.555 -2.375 1 92.75 74 LYS B O 1
ATOM 1548 N N . MET B 1 75 ? 1.191 10.344 -4.316 1 95.38 75 MET B N 1
ATOM 1549 C CA . MET B 1 75 ? -0.161 9.961 -3.926 1 95.38 75 MET B CA 1
ATOM 1550 C C . MET B 1 75 ? -0.839 9.164 -5.035 1 95.38 75 MET B C 1
ATOM 1552 O O . MET B 1 75 ? -0.794 9.555 -6.203 1 95.38 75 MET B O 1
ATOM 1556 N N . GLU B 1 76 ? -1.412 8.055 -4.648 1 94.12 76 GLU B N 1
ATOM 1557 C CA . GLU B 1 76 ? -2.18 7.219 -5.566 1 94.12 76 GLU B CA 1
ATOM 1558 C C . GLU B 1 76 ? -3.627 7.078 -5.105 1 94.12 76 GLU B C 1
ATOM 1560 O O . GLU B 1 76 ? -3.893 6.922 -3.912 1 94.12 76 GLU B O 1
ATOM 1565 N N . GLY B 1 77 ? -4.609 7.234 -6.027 1 93.12 77 GLY B N 1
ATOM 1566 C CA . GLY B 1 77 ? -6 6.949 -5.723 1 93.12 77 GLY B CA 1
ATOM 1567 C C . GLY B 1 77 ? -6.766 8.164 -5.23 1 93.12 77 GLY B C 1
ATOM 1568 O O . GLY B 1 77 ? -7.914 8.047 -4.797 1 93.12 77 GLY B O 1
ATOM 1569 N N . LYS B 1 78 ? -6.172 9.266 -5.289 1 90.12 78 LYS B N 1
ATOM 1570 C CA . LYS B 1 78 ? -6.781 10.484 -4.766 1 90.12 78 LYS B CA 1
ATOM 1571 C C . LYS B 1 78 ? -8.047 10.844 -5.543 1 90.12 78 LYS B C 1
ATOM 1573 O O . LYS B 1 78 ? -9.031 11.297 -4.957 1 90.12 78 LYS B O 1
ATOM 1578 N N . GLU B 1 79 ? -8.023 10.57 -6.824 1 88.56 79 GLU B N 1
ATOM 1579 C CA . GLU B 1 79 ? -9.141 10.969 -7.672 1 88.56 79 GLU B CA 1
ATOM 1580 C C . GLU B 1 79 ? -10.422 10.234 -7.277 1 88.56 79 GLU B C 1
ATOM 1582 O O . GLU B 1 79 ? -11.484 10.844 -7.148 1 88.56 79 GLU B O 1
ATOM 1587 N N . ALA B 1 80 ? -10.398 8.961 -7.02 1 89.5 80 ALA B N 1
ATOM 1588 C CA . ALA B 1 80 ? -11.562 8.164 -6.633 1 89.5 80 ALA B CA 1
ATOM 1589 C C . ALA B 1 80 ? -11.82 8.266 -5.133 1 89.5 80 ALA B C 1
ATOM 1591 O O . ALA B 1 80 ? -12.969 8.375 -4.695 1 89.5 80 ALA B O 1
ATOM 1592 N N . ALA B 1 81 ? -10.758 8.32 -4.395 1 94.06 81 ALA B N 1
ATOM 1593 C CA . ALA B 1 81 ? -10.719 8.5 -2.945 1 94.06 81 ALA B CA 1
ATOM 1594 C C . ALA B 1 81 ? -11.469 7.375 -2.236 1 94.06 81 ALA B C 1
ATOM 1596 O O . ALA B 1 81 ? -12.078 7.594 -1.188 1 94.06 81 ALA B O 1
ATOM 1597 N N . ASP B 1 82 ? -11.617 6.234 -2.863 1 94 82 ASP B N 1
ATOM 1598 C CA . ASP B 1 82 ? -12.031 5.008 -2.189 1 94 82 ASP B CA 1
ATOM 1599 C C . ASP B 1 82 ? -10.875 4.383 -1.42 1 94 82 ASP B C 1
ATOM 1601 O O . ASP B 1 82 ? -11.078 3.752 -0.381 1 94 82 ASP B O 1
ATOM 1605 N N . TRP B 1 83 ? -9.797 4.523 -1.919 1 95.56 83 TRP B N 1
ATOM 1606 C CA . TRP B 1 83 ? -8.5 4.148 -1.351 1 95.56 83 TRP B CA 1
ATOM 1607 C C . TRP B 1 83 ? -7.406 5.094 -1.821 1 95.56 83 TRP B C 1
ATOM 1609 O O . TRP B 1 83 ? -7.312 5.41 -3.012 1 95.56 83 TRP B O 1
ATOM 1619 N N . VAL B 1 84 ? -6.66 5.59 -0.826 1 97.94 84 VAL B N 1
ATOM 1620 C CA . VAL B 1 84 ? -5.566 6.492 -1.165 1 97.94 84 VAL B CA 1
ATOM 1621 C C . VAL B 1 84 ? -4.27 5.992 -0.535 1 97.94 84 VAL B C 1
ATOM 1623 O O . VAL B 1 84 ? -4.254 5.57 0.624 1 97.94 84 VAL B O 1
ATOM 1626 N N . LEU B 1 85 ? -3.262 5.957 -1.34 1 98 85 LEU B N 1
ATOM 1627 C CA . LEU B 1 85 ? -1.907 5.676 -0.875 1 98 85 LEU B CA 1
ATOM 1628 C C . LEU B 1 85 ? -1.055 6.941 -0.889 1 98 85 LEU B C 1
ATOM 1630 O O . LEU B 1 85 ? -0.985 7.637 -1.904 1 98 85 LEU B O 1
ATOM 1634 N N . ILE B 1 86 ? -0.522 7.266 0.286 1 97.88 86 ILE B N 1
ATOM 1635 C CA . ILE B 1 86 ? 0.392 8.391 0.415 1 97.88 86 ILE B CA 1
ATOM 1636 C C . ILE B 1 86 ? 1.787 7.891 0.776 1 97.88 86 ILE B C 1
ATOM 1638 O O . ILE B 1 86 ? 1.996 7.348 1.865 1 97.88 86 ILE B O 1
ATOM 1642 N N . ASP B 1 87 ? 2.73 8.109 -0.078 1 96.5 87 ASP B N 1
ATOM 1643 C CA . ASP B 1 87 ? 4.082 7.578 0.096 1 96.5 87 ASP B CA 1
ATOM 1644 C C . ASP B 1 87 ? 5.082 8.703 0.333 1 96.5 87 ASP B C 1
ATOM 1646 O O . ASP B 1 87 ? 5.383 9.484 -0.578 1 96.5 87 ASP B O 1
ATOM 1650 N N . THR B 1 88 ? 5.684 8.75 1.53 1 95.75 88 THR B N 1
ATOM 1651 C CA . THR B 1 88 ? 6.66 9.773 1.888 1 95.75 88 THR B CA 1
ATOM 1652 C C . THR B 1 88 ? 8.078 9.227 1.778 1 95.75 88 THR B C 1
ATOM 1654 O O . THR B 1 88 ? 9.047 9.938 2.051 1 95.75 88 THR B O 1
ATOM 1657 N N . GLY B 1 89 ? 8.242 8.039 1.39 1 94.38 89 GLY B N 1
ATOM 1658 C CA . GLY B 1 89 ? 9.531 7.375 1.437 1 94.38 89 GLY B CA 1
ATOM 1659 C C . GLY B 1 89 ? 9.805 6.684 2.762 1 94.38 89 GLY B C 1
ATOM 1660 O O . GLY B 1 89 ? 9.82 5.453 2.834 1 94.38 89 GLY B O 1
ATOM 1661 N N . ASP B 1 90 ? 9.727 7.461 3.875 1 95.5 90 ASP B N 1
ATOM 1662 C CA . ASP B 1 90 ? 10.016 6.949 5.211 1 95.5 90 ASP B CA 1
ATOM 1663 C C . ASP B 1 90 ? 8.766 6.355 5.855 1 95.5 90 ASP B C 1
ATOM 1665 O O . ASP B 1 90 ? 8.867 5.453 6.691 1 95.5 90 ASP B O 1
ATOM 1669 N N . VAL B 1 91 ? 7.648 6.879 5.527 1 98.19 91 VAL B N 1
ATOM 1670 C CA . VAL B 1 91 ? 6.359 6.422 6.039 1 98.19 91 VAL B CA 1
ATOM 1671 C C . VAL B 1 91 ? 5.375 6.254 4.883 1 98.19 91 VAL B C 1
ATOM 1673 O O . VAL B 1 91 ? 5.176 7.176 4.09 1 98.19 91 VAL B O 1
ATOM 1676 N N . VAL B 1 92 ? 4.824 5.059 4.723 1 98.62 92 VAL B N 1
ATOM 1677 C CA . VAL B 1 92 ? 3.777 4.797 3.74 1 98.62 92 VAL B CA 1
ATOM 1678 C C . VAL B 1 92 ? 2.416 4.773 4.434 1 98.62 92 VAL B C 1
ATOM 1680 O O . VAL B 1 92 ? 2.236 4.082 5.438 1 98.62 92 VAL B O 1
ATOM 1683 N N . VAL B 1 93 ? 1.442 5.539 3.918 1 98.94 93 VAL B N 1
ATOM 1684 C CA . VAL B 1 93 ? 0.141 5.68 4.562 1 98.94 93 VAL B CA 1
ATOM 1685 C C . VAL B 1 93 ? -0.955 5.176 3.625 1 98.94 93 VAL B C 1
ATOM 1687 O O . VAL B 1 93 ? -1.033 5.598 2.469 1 98.94 93 VAL B O 1
ATOM 1690 N N . HIS B 1 94 ? -1.711 4.246 4.062 1 98.81 94 HIS B N 1
ATOM 1691 C CA . HIS B 1 94 ? -2.951 3.844 3.41 1 98.81 94 HIS B CA 1
ATOM 1692 C C . HIS B 1 94 ? -4.164 4.445 4.109 1 98.81 94 HIS B C 1
ATOM 1694 O O . HIS B 1 94 ? -4.297 4.348 5.332 1 98.81 94 HIS B O 1
ATOM 1700 N N . VAL B 1 95 ? -5.02 5.109 3.348 1 98.81 95 VAL B N 1
ATOM 1701 C CA . VAL B 1 95 ? -6.328 5.539 3.838 1 98.81 95 VAL B CA 1
ATOM 1702 C C . VAL B 1 95 ? -7.43 4.949 2.961 1 98.81 95 VAL B C 1
ATOM 1704 O O . VAL B 1 95 ? -7.387 5.074 1.734 1 98.81 95 VAL B O 1
ATOM 1707 N N . PHE B 1 96 ? -8.391 4.27 3.57 1 98.38 96 PHE B N 1
ATOM 1708 C CA . PHE B 1 96 ? -9.391 3.607 2.744 1 98.38 96 PHE B CA 1
ATOM 1709 C C . PHE B 1 96 ? -10.766 3.674 3.4 1 98.38 96 PHE B C 1
ATOM 1711 O O . PHE B 1 96 ? -10.883 4.07 4.562 1 98.38 96 PHE B O 1
ATOM 1718 N N . ARG B 1 97 ? -11.758 3.334 2.602 1 98.44 97 ARG B N 1
ATOM 1719 C CA . ARG B 1 97 ? -13.117 3.166 3.102 1 98.44 97 ARG B CA 1
ATOM 1720 C C . ARG B 1 97 ? -13.469 1.689 3.256 1 98.44 97 ARG B C 1
ATOM 1722 O O . ARG B 1 97 ? -13.609 0.974 2.264 1 98.44 97 ARG B O 1
ATOM 1729 N N . PRO B 1 98 ? -13.727 1.299 4.469 1 97.31 98 PRO B N 1
ATOM 1730 C CA . PRO B 1 98 ? -13.938 -0.135 4.691 1 97.31 98 PRO B CA 1
ATOM 1731 C C . PRO B 1 98 ? -15.133 -0.683 3.912 1 97.31 98 PRO B C 1
ATOM 1733 O O . PRO B 1 98 ? -15.047 -1.759 3.316 1 97.31 98 PRO B O 1
ATOM 1736 N N . GLU B 1 99 ? -16.203 0.036 3.863 1 95.88 99 GLU B N 1
ATOM 1737 C CA . GLU B 1 99 ? -17.406 -0.446 3.195 1 95.88 99 GLU B CA 1
ATOM 1738 C C . GLU B 1 99 ? -17.172 -0.604 1.694 1 95.88 99 GLU B C 1
ATOM 1740 O O . GLU B 1 99 ? -17.641 -1.571 1.089 1 95.88 99 GLU B O 1
ATOM 1745 N N . VAL B 1 100 ? -16.594 0.314 1.074 1 95.56 100 VAL B N 1
ATOM 1746 C CA . VAL B 1 100 ? -16.297 0.273 -0.355 1 95.56 100 VAL B CA 1
ATOM 1747 C C . VAL B 1 100 ? -15.336 -0.87 -0.655 1 95.56 100 VAL B C 1
ATOM 1749 O O . VAL B 1 100 ? -15.508 -1.595 -1.639 1 95.56 100 VAL B O 1
ATOM 1752 N N . ARG B 1 101 ? -14.391 -1.008 0.115 1 95 101 ARG B N 1
ATOM 1753 C CA . ARG B 1 101 ? -13.414 -2.072 -0.061 1 95 101 ARG B CA 1
ATOM 1754 C C . ARG B 1 101 ? -14.07 -3.445 0.01 1 95 101 ARG B C 1
ATOM 1756 O O . ARG B 1 101 ? -13.766 -4.332 -0.792 1 95 101 ARG B O 1
ATOM 1763 N N . GLU B 1 102 ? -14.914 -3.6 0.975 1 93.12 102 GLU B N 1
ATOM 1764 C CA . GLU B 1 102 ? -15.633 -4.859 1.108 1 93.12 102 GLU B CA 1
ATOM 1765 C C . GLU B 1 102 ? -16.438 -5.168 -0.148 1 93.12 102 GLU B C 1
ATOM 1767 O O . GLU B 1 102 ? -16.484 -6.312 -0.599 1 93.12 102 GLU B O 1
ATOM 1772 N N . PHE B 1 103 ? -17.109 -4.152 -0.667 1 92.06 103 PHE B N 1
ATOM 1773 C CA . PHE B 1 103 ? -17.875 -4.305 -1.893 1 92.06 103 PHE B CA 1
ATOM 1774 C C . PHE B 1 103 ? -16.984 -4.723 -3.051 1 92.06 103 PHE B C 1
ATOM 1776 O O . PHE B 1 103 ? -17.297 -5.664 -3.779 1 92.06 103 PHE B O 1
ATOM 1783 N N . TYR B 1 104 ? -15.859 -4.094 -3.229 1 90.19 104 TYR B N 1
ATOM 1784 C CA . TYR B 1 104 ? -14.938 -4.406 -4.309 1 90.19 104 TYR B CA 1
ATOM 1785 C C . TYR B 1 104 ? -14.367 -5.809 -4.148 1 90.19 104 TYR B C 1
ATOM 1787 O O . TYR B 1 104 ? -14.141 -6.512 -5.141 1 90.19 104 TYR B O 1
ATOM 1795 N N . GLN B 1 105 ? -14.062 -6.168 -2.969 1 86.81 105 GLN B N 1
ATOM 1796 C CA . GLN B 1 105 ? -13.555 -7.508 -2.705 1 86.81 105 GLN B CA 1
ATOM 1797 C C . GLN B 1 105 ? -14.531 -8.578 -3.189 1 86.81 105 GLN B C 1
ATOM 1799 O O . GLN B 1 105 ? -14.117 -9.57 -3.791 1 86.81 105 GLN B O 1
ATOM 1804 N N . LEU B 1 106 ? -15.727 -8.352 -2.941 1 83.19 106 LEU B N 1
ATOM 1805 C CA . LEU B 1 106 ? -16.766 -9.281 -3.361 1 83.19 106 LEU B CA 1
ATOM 1806 C C . LEU B 1 106 ? -16.891 -9.312 -4.879 1 83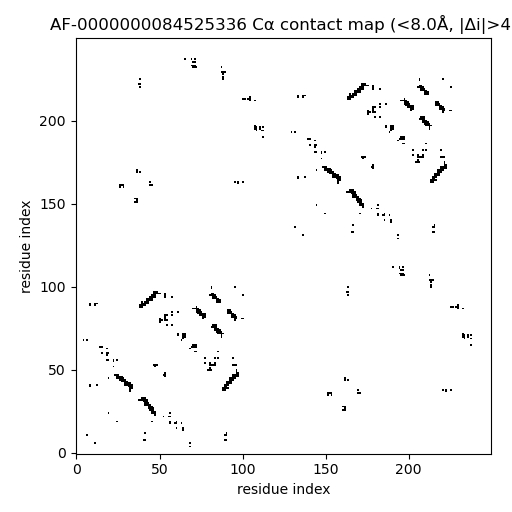.19 106 LEU B C 1
ATOM 1808 O O . LEU B 1 106 ? -17.031 -10.383 -5.477 1 83.19 106 LEU B O 1
ATOM 1812 N N . GLU B 1 107 ? -16.781 -8.242 -5.504 1 81.69 107 GLU B N 1
ATOM 1813 C CA . GLU B 1 107 ? -16.906 -8.141 -6.953 1 81.69 107 GLU B CA 1
ATOM 1814 C C . GLU B 1 107 ? -15.742 -8.828 -7.664 1 81.69 107 GLU B C 1
ATOM 1816 O O . GLU B 1 107 ? -15.93 -9.438 -8.719 1 81.69 107 GLU B O 1
ATOM 1821 N N . LYS B 1 108 ? -14.578 -8.68 -7.168 1 78 108 LYS B N 1
ATOM 1822 C CA . LYS B 1 108 ? -13.391 -9.297 -7.75 1 78 108 LYS B CA 1
ATOM 1823 C C . LYS B 1 108 ? -13.508 -10.82 -7.762 1 78 108 LYS B C 1
ATOM 1825 O O . LYS B 1 108 ? -12.938 -11.484 -8.633 1 78 108 LYS B O 1
ATOM 1830 N N . MET B 1 109 ? -14.156 -11.297 -6.836 1 68.44 109 MET B N 1
ATOM 1831 C CA . MET B 1 109 ? -14.344 -12.742 -6.73 1 68.44 109 MET B CA 1
ATOM 1832 C C . MET B 1 109 ? -15.297 -13.25 -7.809 1 68.44 109 MET B C 1
ATOM 1834 O O . MET B 1 109 ? -15.164 -14.375 -8.289 1 68.44 109 MET B O 1
ATOM 1838 N N . TRP B 1 110 ? -16.281 -12.344 -8.266 1 64.88 110 TRP B N 1
ATOM 1839 C CA . TRP B 1 110 ? -17.312 -12.766 -9.211 1 64.88 110 TRP B CA 1
ATOM 1840 C C . TRP B 1 110 ? -17.016 -12.266 -10.617 1 64.88 110 TRP B C 1
ATOM 1842 O O . TRP B 1 110 ? -17.719 -12.586 -11.57 1 64.88 110 TRP B O 1
ATOM 1852 N N . ALA B 1 111 ? -16.016 -11.312 -10.734 1 58.06 111 ALA B N 1
ATOM 1853 C CA . ALA B 1 111 ? -15.805 -10.695 -12.047 1 58.06 111 ALA B CA 1
ATOM 1854 C C . ALA B 1 111 ? -15.375 -11.734 -13.078 1 58.06 111 ALA B C 1
ATOM 1856 O O . ALA B 1 111 ? -14.43 -12.492 -12.844 1 58.06 111 ALA B O 1
ATOM 1857 N N . PRO B 1 112 ? -16.203 -11.992 -14.016 1 51.97 112 PRO B N 1
ATOM 1858 C CA . PRO B 1 112 ? -15.781 -12.844 -15.125 1 51.97 112 PRO B CA 1
ATOM 1859 C C . PRO B 1 112 ? -14.484 -12.375 -15.773 1 51.97 112 PRO B C 1
ATOM 1861 O O . PRO B 1 112 ? -14.148 -11.195 -15.711 1 51.97 112 PRO B O 1
ATOM 1864 N N . ALA B 1 113 ? -13.289 -13.242 -15.953 1 45.72 113 ALA B N 1
ATOM 1865 C CA . ALA B 1 113 ? -12.062 -12.891 -16.672 1 45.72 113 ALA B CA 1
ATOM 1866 C C . ALA B 1 113 ? -12.344 -11.844 -17.75 1 45.72 113 ALA B C 1
ATOM 1868 O O . ALA B 1 113 ? -11.422 -11.359 -18.406 1 45.72 113 ALA B O 1
ATOM 1869 N N . ALA B 1 114 ? -13.344 -11.82 -18.594 1 40.5 114 ALA B N 1
ATOM 1870 C CA . ALA B 1 114 ? -13.516 -11.227 -19.922 1 40.5 114 ALA B CA 1
ATOM 1871 C C . ALA B 1 114 ? -13.586 -9.703 -19.828 1 40.5 114 ALA B C 1
ATOM 1873 O O . ALA B 1 114 ? -12.859 -9.008 -20.547 1 40.5 114 ALA B O 1
ATOM 1874 N N . THR B 1 115 ? -14.906 -8.93 -19.734 1 40.62 115 THR B N 1
ATOM 1875 C CA . THR B 1 115 ? -15.523 -7.758 -20.344 1 40.62 115 THR B CA 1
ATOM 1876 C C . THR B 1 115 ? -15.234 -6.508 -19.516 1 40.62 115 THR B C 1
ATOM 1878 O O . THR B 1 115 ? -16.016 -6.145 -18.641 1 40.62 115 THR B O 1
ATOM 1881 N N . THR B 1 116 ? -14.289 -6.305 -18.906 1 39.72 116 THR B N 1
ATOM 1882 C CA . THR B 1 116 ? -14.172 -5.051 -18.172 1 39.72 116 THR B CA 1
ATOM 1883 C C . THR B 1 116 ? -14.32 -3.855 -19.109 1 39.72 116 THR B C 1
ATOM 1885 O O . THR B 1 116 ? -14.195 -2.705 -18.672 1 39.72 116 THR B O 1
ATOM 1888 N N . ALA B 1 117 ? -14.195 -3.904 -20.344 1 36.09 117 ALA B N 1
ATOM 1889 C CA . ALA B 1 117 ? -14.445 -2.812 -21.281 1 36.09 117 ALA B CA 1
ATOM 1890 C C . ALA B 1 117 ? -15.898 -2.357 -21.234 1 36.09 117 ALA B C 1
ATOM 1892 O O . ALA B 1 117 ? -16.188 -1.175 -21.422 1 36.09 117 ALA B O 1
ATOM 1893 N N . GLU B 1 118 ? -16.875 -3.178 -21.203 1 33.38 118 GLU B N 1
ATOM 1894 C CA . GLU B 1 118 ? -18.266 -2.803 -21.469 1 33.38 118 GLU B CA 1
ATOM 1895 C C . GLU B 1 118 ? -18.891 -2.086 -20.281 1 33.38 118 GLU B C 1
ATOM 1897 O O . GLU B 1 118 ? -19.828 -1.314 -20.438 1 33.38 118 GLU B O 1
ATOM 1902 N N . ALA B 1 119 ? -18.656 -2.303 -19.031 1 38.78 119 ALA B N 1
ATOM 1903 C CA . ALA B 1 119 ? -19.406 -1.684 -17.938 1 38.78 119 ALA B CA 1
ATOM 1904 C C . ALA B 1 119 ? -19.125 -0.186 -17.859 1 38.78 119 ALA B C 1
ATOM 1906 O O . ALA B 1 119 ? -19.703 0.512 -17.016 1 38.78 119 ALA B O 1
ATOM 1907 N N . ARG B 1 120 ? -18.047 0.389 -18.25 1 33.78 120 ARG B N 1
ATOM 1908 C CA . ARG B 1 120 ? -17.969 1.846 -18.234 1 33.78 120 ARG B CA 1
ATOM 1909 C C . ARG B 1 120 ? -19.031 2.469 -19.125 1 33.78 120 ARG B C 1
ATOM 1911 O O . ARG B 1 120 ? -19.219 3.688 -19.109 1 33.78 120 ARG B O 1
ATOM 1918 N N . ALA B 1 121 ? -19.453 1.824 -20.172 1 35.59 121 ALA B N 1
ATOM 1919 C CA . ALA B 1 121 ? -20.344 2.533 -21.094 1 35.59 121 ALA B CA 1
ATOM 1920 C C . ALA B 1 121 ? -21.75 2.662 -20.5 1 35.59 121 ALA B C 1
ATOM 1922 O O . ALA B 1 121 ? -22.516 3.527 -20.906 1 35.59 121 ALA B O 1
ATOM 1923 N N . ALA B 1 122 ? -22.375 1.625 -19.812 1 38.41 122 ALA B N 1
ATOM 1924 C CA . ALA B 1 122 ? -23.812 1.632 -19.594 1 38.41 122 ALA B CA 1
ATOM 1925 C C . ALA B 1 122 ? -24.188 2.564 -18.453 1 38.41 122 ALA B C 1
ATOM 1927 O O . ALA B 1 122 ? -25.375 2.803 -18.203 1 38.41 122 ALA B O 1
ATOM 1928 N N . LYS B 1 123 ? -23.469 2.838 -17.391 1 35.72 123 LYS B N 1
ATOM 1929 C CA . LYS B 1 123 ? -24.109 3.689 -16.391 1 35.72 123 LYS B CA 1
ATOM 1930 C C . LYS B 1 123 ? -24.391 5.078 -16.953 1 35.72 123 LYS B C 1
ATOM 1932 O O . LYS B 1 123 ? -25.109 5.867 -16.328 1 35.72 123 LYS B O 1
ATOM 1937 N N . PHE B 1 124 ? -23.641 5.664 -17.828 1 29.72 124 PHE B N 1
ATOM 1938 C CA . PHE B 1 124 ? -24.094 7.004 -18.188 1 29.72 124 PHE B CA 1
ATOM 1939 C C . PHE B 1 124 ? -25.188 6.934 -19.25 1 29.72 124 PHE B C 1
ATOM 1941 O O . PHE B 1 124 ? -25.5 7.938 -19.906 1 29.72 124 PHE B O 1
ATOM 1948 N N . ARG B 1 125 ? -25.859 5.797 -19.281 1 26.44 125 ARG B N 1
ATOM 1949 C CA . ARG B 1 125 ? -27.109 6.125 -19.969 1 26.44 125 ARG B CA 1
ATOM 1950 C C . ARG B 1 125 ? -28.203 6.496 -18.969 1 26.44 125 ARG B C 1
ATOM 1952 O O . ARG B 1 125 ? -28.297 5.887 -17.906 1 26.44 125 ARG B O 1
#

Sequence (250 aa):
MTSRATYTSDQLLQAILASLDDDKAEDVVQIDLRGRSDMGDWMVIASGRSTRQVAAIAEKLADRLKQEFGLVAKMEGKEAADWVLIDTGDVVVHVFRPEVREFYQLEKMWAPAATTAEARAAKFRMTSRATYTSDQLLQAILASLDDDKAEDVVQIDLRGRSDMGDWMVIASGRSTRQVAAIAEKLADRLKQEFGLVAKMEGKEAADWVLIDTGDVVVHVFRPEVREFYQLEKMWAPAATTAEARAAKFR

Radius of gyration: 18.73 Å; Cα contacts (8 Å, |Δi|>4): 419; chains: 2; bounding box: 50×50×40 Å

Foldseek 3Di:
DPPQPDDDLVRLVVLLVVLCVVLPWPPKDKDACPPPDQQAGIEIETEDADLVSLLVSQVSSQVSCCVPRVFHWDWDPSVVSQWMWTHRSHYIYIYHHPVVVVVVVVCVVVPDPDPPPPVVPPVVD/DPPQPDDDLVRLVVLLVVLCVVLPWPPKDKDACPPPDQQAGIEIETEDADLVSLLVSVVSSQVSCCVPRVFHWDWDPSVVSQWMWTHRSHYIYIYHHPVVVVVVVVCVVVPDPDPPPPVVVPPVD

Solvent-accessible surface area (backbone atoms only — not comparable to full-atom values): 13755 Å² total; per-residue (Å²): 124,84,71,68,81,82,75,51,61,66,57,50,48,52,52,52,54,51,45,39,54,76,63,63,46,38,68,72,38,78,43,84,25,65,97,58,42,82,76,24,46,33,36,35,38,34,30,32,91,41,48,67,51,34,36,50,45,52,52,52,41,45,52,46,39,32,72,76,64,45,30,65,54,50,75,43,44,59,87,75,15,54,42,30,40,40,40,58,44,40,40,38,34,41,40,31,27,59,70,61,49,54,53,51,39,54,46,31,64,67,46,71,94,77,72,78,71,58,67,75,57,59,74,80,102,123,86,71,68,80,82,73,52,61,65,56,50,48,52,53,51,53,51,44,40,54,76,63,63,46,36,68,72,36,78,44,84,25,64,97,57,42,84,77,25,46,33,37,35,39,32,29,32,92,41,49,65,52,34,36,49,45,53,52,53,41,45,52,47,39,33,72,75,63,45,30,65,54,49,72,43,43,59,89,75,17,55,44,30,39,39,38,58,44,40,41,37,35,40,41,31,28,58,70,60,47,54,52,48,38,55,44,31,64,67,46,69,94,77,69,76,75,59,70,74,62,59,70,82,102

Nearest PDB structures (foldseek):
  3ups-assembly1_A-2  TM=9.768E-01  e=8.538E-15  Zymomonas mobilis subsp. mobilis ZM4 = ATCC 31821
  2id1-assembly2_B  TM=8.092E-01  e=9.446E-12  Chromobacterium violaceum ATCC 12472
  6sj6-assembly1_9  TM=8.351E-01  e=2.298E-10  Staphylococcus aureus subsp. aureus NCTC 8325
  4wcw-assembly1_B  TM=8.164E-01  e=3.607E-09  Mycobacterium tuberculosis H37Rv
  4wcw-assembly2_C  TM=8.065E-01  e=6.027E-08  Mycobacterium tuberculosis H37Rv

Secondary structure (DSSP, 8-state):
--------HHHHHHHHHHHHHHTT-EEEEEEE-TTT-SS-SEEEEEE-SSHHHHHHHHHHHHHHHHHHH----EEESTTT-SEEEEE-SSEEEEEE-HHHHHHHHHHHHH--SS-SSSHHHHTT-/--------HHHHHHHHHHHHHHTT-EEEEEEE-TTT-SS-SEEEEEE-SSHHHHHHHHHHHHHHHHHHH----EEESTTT-SEEEEE-SSEEEEEE-HHHHHHHHHHHHH--SS-SSGGGTSTT-

InterPro domains:
  IPR004394 Protein Iojap/ribosomal silencing factor RsfS [MF_01477] (9-111)
  IPR004394 Protein Iojap/ribosomal silencing factor RsfS [PTHR21043] (8-114)
  IPR004394 Protein Iojap/ribosomal silencing factor RsfS [TIGR00090] (13-110)
  IPR043519 Nucleotidyltransferase superfamily [G3DSA:3.30.460.10] (7-122)
  IPR043519 Nucleotidyltransferase superfamily [SSF81301] (9-115)